Protein AF-A0A0G1SQA5-F1 (afdb_monomer_lite)

Sequence (204 aa):
MAQASTLYQSYGFPKEMIKEEFSDFDEEEFEKELKKHQELSRAGSGQKFKGGLADHSEQTTKYHTATHLLQAALRQILGKHVRQMGSNITAERMRFDFSHPGDITYDQIKAVEALVNEKIKKDLPVQKQEMSNKEADQSGVLSVPRVVYGALVSVYSVTDGDIVFSKEKCGGPHVSRTRELGEFKIVKLESIGQGIKRIKAVLV

Foldseek 3Di:
DVVLLCCCPVVNDDNVVSCVVDVPDDPVVSVVVVVVVVVVVVVLQVDQDFQRESDQDPQLQLLSVLQQLLQLLCCVLVHVQKAWPDWYGDSVWTKTKIFAQDDADPVSVVSSQVSLQVQLVLFWFKDKDKDAPVVLVVVVAHEHPPDDDDRIFIWIFTDDVPRTSGIHTTDGHHDGTSPSQAHKAWSDWDDPDPRMIMTIIHGD

Radius of gyration: 18.36 Å; chains: 1; bounding box: 45×36×54 Å

Structure (mmCIF, N/CA/C/O backbone):
data_AF-A0A0G1SQA5-F1
#
_entry.id   AF-A0A0G1SQA5-F1
#
loop_
_atom_site.group_PDB
_atom_site.id
_atom_site.type_symbol
_atom_site.label_atom_id
_atom_site.label_alt_id
_atom_site.label_comp_id
_atom_site.label_asym_id
_atom_site.label_entity_id
_atom_site.label_seq_id
_atom_site.p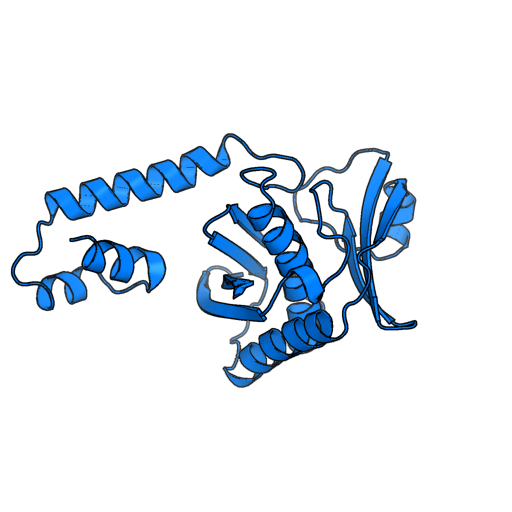dbx_PDB_ins_code
_atom_site.Cartn_x
_atom_site.Cartn_y
_atom_site.Cartn_z
_atom_site.occupancy
_atom_site.B_iso_or_equiv
_atom_site.auth_seq_id
_atom_site.auth_comp_id
_atom_site.auth_asym_id
_atom_site.auth_atom_id
_atom_site.pdbx_PDB_model_num
ATOM 1 N N . MET A 1 1 ? 16.549 1.436 -28.701 1.00 57.09 1 MET A N 1
ATOM 2 C CA . MET A 1 1 ? 16.895 2.292 -27.537 1.00 57.09 1 MET A CA 1
ATOM 3 C C . MET A 1 1 ? 15.803 2.395 -26.462 1.00 57.09 1 MET A C 1
ATOM 5 O O . MET A 1 1 ? 16.040 1.914 -25.359 1.00 57.09 1 MET A O 1
ATOM 9 N N . ALA A 1 2 ? 14.594 2.915 -26.735 1.00 61.44 2 ALA A N 1
ATOM 10 C CA . ALA A 1 2 ? 13.513 2.998 -25.723 1.00 61.44 2 ALA A CA 1
ATOM 11 C C . ALA A 1 2 ? 13.137 1.635 -25.092 1.00 61.44 2 ALA A C 1
ATOM 13 O O . ALA A 1 2 ? 12.896 1.532 -23.888 1.00 61.44 2 ALA A O 1
ATOM 14 N N . GLN A 1 3 ? 13.154 0.570 -25.902 1.00 70.62 3 GLN A N 1
ATOM 15 C CA . GLN A 1 3 ? 12.921 -0.805 -25.448 1.00 70.62 3 GLN A CA 1
ATOM 16 C C . GLN A 1 3 ? 14.034 -1.322 -24.519 1.00 70.62 3 GLN A C 1
ATOM 18 O O . GLN A 1 3 ? 13.725 -1.881 -23.472 1.00 70.62 3 GLN A O 1
ATOM 23 N N . ALA A 1 4 ? 15.308 -1.060 -24.834 1.00 75.62 4 ALA A N 1
ATOM 24 C CA . ALA A 1 4 ? 16.455 -1.448 -24.007 1.00 75.62 4 ALA A CA 1
ATOM 25 C C . ALA A 1 4 ? 16.424 -0.776 -22.622 1.00 75.62 4 ALA A C 1
ATOM 27 O O . ALA A 1 4 ? 16.572 -1.438 -21.594 1.00 75.62 4 ALA A O 1
ATOM 28 N N . SER A 1 5 ? 16.143 0.532 -22.577 1.00 73.62 5 SER A N 1
ATOM 29 C CA . SER A 1 5 ? 15.987 1.272 -21.316 1.00 73.62 5 SER A CA 1
ATOM 30 C C . SER A 1 5 ? 14.822 0.728 -20.478 1.00 73.62 5 SER A C 1
ATOM 32 O O . SER A 1 5 ? 14.953 0.531 -19.271 1.00 73.62 5 SER A O 1
ATOM 34 N N . THR A 1 6 ? 13.707 0.373 -21.119 1.00 73.88 6 THR A N 1
ATOM 35 C CA . THR A 1 6 ? 12.539 -0.207 -20.439 1.00 73.88 6 THR A CA 1
ATOM 36 C C . THR A 1 6 ? 12.837 -1.609 -19.890 1.00 73.88 6 THR A C 1
ATOM 38 O O . THR A 1 6 ? 12.489 -1.905 -18.746 1.00 73.88 6 THR A O 1
ATOM 41 N N . LEU A 1 7 ? 13.520 -2.468 -20.653 1.00 76.62 7 LEU A N 1
ATOM 42 C CA . LEU A 1 7 ? 13.960 -3.799 -20.206 1.00 76.62 7 LEU A CA 1
ATOM 43 C C . LEU A 1 7 ? 14.850 -3.718 -18.966 1.00 76.62 7 LEU A C 1
ATOM 45 O O . LEU A 1 7 ? 14.636 -4.447 -17.996 1.00 76.62 7 LEU A O 1
ATOM 49 N N . TYR A 1 8 ? 15.780 -2.769 -18.942 1.00 78.75 8 TYR A N 1
ATOM 50 C CA . TYR A 1 8 ? 16.621 -2.544 -17.775 1.00 78.75 8 TYR A CA 1
ATOM 51 C C . TYR A 1 8 ? 15.836 -1.950 -16.592 1.00 78.75 8 TYR A C 1
ATOM 53 O O . TYR A 1 8 ? 15.836 -2.493 -15.491 1.00 78.75 8 TYR A O 1
ATOM 61 N N . GLN A 1 9 ? 15.128 -0.838 -16.790 1.00 69.31 9 GLN A N 1
ATOM 62 C CA . GLN A 1 9 ? 14.568 -0.044 -15.689 1.00 69.31 9 GLN A CA 1
ATOM 63 C C . GLN A 1 9 ? 13.265 -0.626 -15.119 1.00 69.31 9 GLN A C 1
ATOM 65 O O . GLN A 1 9 ? 13.040 -0.619 -13.898 1.00 69.31 9 GLN A O 1
ATOM 70 N N . SER A 1 10 ? 12.405 -1.145 -15.992 1.00 69.69 10 SER A N 1
ATOM 71 C CA . SER A 1 10 ? 11.105 -1.704 -15.616 1.00 69.69 10 SER A CA 1
ATOM 72 C C . SER A 1 10 ? 11.237 -3.178 -15.255 1.00 69.69 10 SER A C 1
ATOM 74 O O . SER A 1 10 ? 10.779 -3.585 -14.183 1.00 69.69 10 SER A O 1
ATOM 76 N N . TYR A 1 11 ? 11.937 -3.951 -16.088 1.00 67.88 11 TYR A N 1
ATOM 77 C CA . TYR A 1 11 ? 12.015 -5.407 -15.956 1.00 67.88 11 TYR A CA 1
ATOM 78 C C . TYR A 1 11 ? 13.290 -5.902 -15.255 1.00 67.88 11 TYR A C 1
ATOM 80 O O . TYR A 1 11 ? 13.274 -6.976 -14.659 1.00 67.88 11 TYR A O 1
ATOM 88 N N . GLY A 1 12 ? 14.342 -5.082 -15.154 1.00 71.56 12 GLY A N 1
ATOM 89 C CA . GLY A 1 12 ? 15.580 -5.416 -14.436 1.00 71.56 12 GLY A CA 1
ATOM 90 C C . GLY A 1 12 ? 16.488 -6.395 -15.168 1.00 71.56 12 GLY A C 1
ATOM 91 O O . GLY A 1 12 ? 17.219 -7.126 -14.506 1.00 71.56 12 GLY A O 1
ATOM 92 N N . PHE A 1 13 ? 16.416 -6.446 -16.498 1.00 78.69 13 PHE A N 1
ATOM 93 C CA . PHE A 1 13 ? 17.322 -7.273 -17.290 1.00 78.69 13 PHE A CA 1
ATOM 94 C C . PHE A 1 13 ? 18.770 -6.775 -17.141 1.00 78.69 13 PHE A C 1
ATOM 96 O O . PHE A 1 13 ? 18.983 -5.559 -17.162 1.00 78.69 13 PHE A O 1
ATOM 103 N N . PRO A 1 14 ? 19.764 -7.674 -17.001 1.00 81.25 14 PRO A N 1
ATOM 104 C CA . PRO A 1 14 ? 21.175 -7.297 -17.008 1.00 81.25 14 PRO A CA 1
ATOM 105 C C . PRO A 1 14 ? 21.554 -6.556 -18.294 1.00 81.25 14 PRO A C 1
ATOM 107 O O . PRO A 1 14 ? 21.076 -6.899 -19.377 1.00 81.25 14 PRO A O 1
ATOM 110 N N . LYS A 1 15 ? 22.432 -5.551 -18.186 1.00 81.62 15 LYS A N 1
ATOM 111 C CA . LYS A 1 15 ? 22.887 -4.743 -19.334 1.00 81.62 15 LYS A CA 1
ATOM 112 C C . LYS A 1 15 ? 23.558 -5.628 -20.386 1.00 81.62 15 LYS A C 1
ATOM 114 O O . LYS A 1 15 ? 23.381 -5.402 -21.574 1.00 81.62 15 LYS A O 1
ATOM 119 N N . GLU A 1 16 ? 24.284 -6.644 -19.939 1.00 83.81 16 GLU A N 1
ATOM 120 C CA . GLU A 1 16 ? 25.006 -7.613 -20.760 1.00 83.81 16 GLU A CA 1
ATOM 121 C C . GLU A 1 16 ? 24.046 -8.404 -21.655 1.00 83.81 16 GLU A C 1
ATOM 123 O O . GLU A 1 16 ? 24.268 -8.494 -22.855 1.00 83.81 16 GLU A O 1
ATOM 128 N N . MET A 1 17 ? 22.918 -8.867 -21.108 1.00 82.56 17 MET A N 1
ATOM 129 C CA . MET A 1 17 ? 21.895 -9.571 -21.891 1.00 82.56 17 MET A CA 1
ATOM 130 C C . MET A 1 17 ? 21.194 -8.646 -22.891 1.00 82.56 17 MET A C 1
ATOM 132 O O . MET A 1 17 ? 20.852 -9.055 -23.993 1.00 82.56 17 MET A O 1
ATOM 136 N N . ILE A 1 18 ? 20.981 -7.381 -22.521 1.00 85.00 18 ILE A N 1
ATOM 137 C CA . ILE A 1 18 ? 20.389 -6.387 -23.425 1.00 85.00 18 ILE A CA 1
ATOM 138 C C . ILE A 1 18 ? 21.354 -6.082 -24.582 1.00 85.00 18 ILE A C 1
ATOM 140 O O . ILE A 1 18 ? 20.913 -5.948 -25.717 1.00 85.00 18 ILE A O 1
ATOM 144 N N . LYS A 1 19 ? 22.665 -6.008 -24.326 1.00 84.25 19 LYS A N 1
ATOM 145 C CA . LYS A 1 19 ? 23.680 -5.829 -25.377 1.00 84.25 19 LYS A CA 1
ATOM 146 C C . LYS A 1 19 ? 23.676 -6.964 -26.398 1.00 84.25 19 LYS A C 1
ATOM 148 O O . LYS A 1 19 ? 23.874 -6.706 -27.576 1.00 84.25 19 LYS A O 1
ATOM 153 N N . GLU A 1 20 ? 23.471 -8.198 -25.948 1.00 83.88 20 GLU A N 1
ATOM 154 C CA . GLU A 1 20 ? 23.417 -9.366 -26.834 1.00 83.88 20 GLU A CA 1
ATOM 155 C C . GLU A 1 20 ? 22.147 -9.386 -27.698 1.00 83.88 20 GLU A C 1
ATOM 157 O O . GLU A 1 20 ? 22.199 -9.806 -28.851 1.00 83.88 20 GLU A O 1
ATOM 162 N N . GLU A 1 21 ? 21.024 -8.899 -27.165 1.00 84.25 21 GLU A N 1
ATOM 163 C CA . GLU A 1 21 ? 19.728 -8.907 -27.856 1.00 84.25 21 GLU A CA 1
ATOM 164 C C . GLU A 1 21 ? 19.590 -7.788 -28.904 1.00 84.25 21 GLU A C 1
ATOM 166 O O . GLU A 1 21 ? 18.918 -7.954 -29.922 1.00 84.25 21 GLU A O 1
ATOM 171 N N . PHE A 1 22 ? 20.211 -6.627 -28.673 1.00 83.69 22 PHE A N 1
ATOM 172 C CA . PHE A 1 22 ? 20.096 -5.467 -29.560 1.00 83.69 22 PHE A CA 1
ATOM 173 C C . PHE A 1 22 ? 21.408 -5.219 -30.310 1.00 83.69 22 PHE A C 1
ATOM 175 O O . PHE A 1 22 ? 22.342 -4.641 -29.760 1.00 83.69 22 PHE A O 1
ATOM 182 N N . SER A 1 23 ? 21.445 -5.573 -31.600 1.00 79.88 23 SER A N 1
ATOM 183 C CA . SER A 1 23 ? 22.608 -5.355 -32.480 1.00 79.88 23 SER A CA 1
ATOM 184 C C . SER A 1 23 ? 23.055 -3.892 -32.567 1.00 79.88 23 SER A C 1
ATOM 186 O O . SER A 1 23 ? 24.239 -3.620 -32.743 1.00 79.88 23 SER A O 1
ATOM 188 N N . ASP A 1 24 ? 22.111 -2.962 -32.405 1.00 82.62 24 ASP A N 1
ATOM 189 C CA . ASP A 1 24 ? 22.324 -1.516 -32.527 1.00 82.62 24 ASP A CA 1
ATOM 190 C C . ASP A 1 24 ? 22.410 -0.841 -31.143 1.00 82.62 24 ASP A C 1
ATOM 192 O O . ASP A 1 24 ? 21.981 0.300 -30.958 1.00 82.62 24 ASP A O 1
ATOM 196 N N . PHE A 1 25 ? 22.870 -1.569 -30.120 1.00 82.88 25 PHE A N 1
ATOM 197 C CA . PHE A 1 25 ? 22.971 -1.043 -28.761 1.00 82.88 25 PHE A CA 1
ATOM 198 C C . PHE A 1 25 ? 24.068 0.028 -28.654 1.00 82.88 25 PHE A C 1
ATOM 200 O O . PHE A 1 25 ? 25.259 -0.281 -28.663 1.00 82.88 25 PHE A O 1
ATOM 207 N N . ASP A 1 26 ? 23.658 1.286 -28.481 1.00 87.06 26 ASP A N 1
ATOM 208 C CA . ASP A 1 26 ? 24.558 2.390 -28.142 1.00 87.06 26 ASP A CA 1
ATOM 209 C C . ASP A 1 26 ? 24.750 2.472 -26.618 1.00 87.06 26 ASP A C 1
ATOM 211 O O . ASP A 1 26 ? 23.835 2.788 -25.848 1.00 87.06 26 ASP A O 1
ATOM 215 N N . GLU A 1 27 ? 25.961 2.154 -26.170 1.00 85.44 27 GLU A N 1
ATOM 216 C CA . GLU A 1 27 ? 26.305 2.126 -24.754 1.00 85.44 27 GLU A CA 1
ATOM 217 C C . GLU A 1 27 ? 26.349 3.517 -24.111 1.00 85.44 27 GLU A C 1
ATOM 219 O O . GLU A 1 27 ? 25.886 3.666 -22.975 1.00 85.44 27 GLU A O 1
ATOM 224 N N . GLU A 1 28 ? 26.843 4.533 -24.819 1.00 85.50 28 GLU A N 1
ATOM 225 C CA . GLU A 1 28 ? 26.927 5.898 -24.290 1.00 85.50 28 GLU A CA 1
ATOM 226 C C . GLU A 1 28 ? 25.531 6.508 -24.136 1.00 85.50 28 GLU A C 1
ATOM 228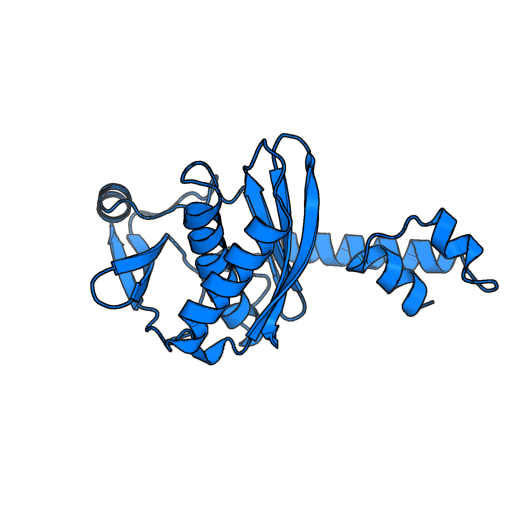 O O . GLU A 1 28 ? 25.210 7.106 -23.100 1.00 85.50 28 GLU A O 1
ATOM 233 N N . GLU A 1 29 ? 24.667 6.324 -25.135 1.00 83.25 29 GLU A N 1
ATOM 234 C CA . GLU A 1 29 ? 23.289 6.811 -25.085 1.00 83.25 29 GLU A CA 1
ATOM 235 C C . GLU A 1 29 ? 22.479 6.089 -23.996 1.00 83.25 29 GLU A C 1
ATOM 237 O O . GLU A 1 29 ? 21.749 6.735 -23.232 1.00 83.25 29 GLU A O 1
ATOM 242 N N . PHE A 1 30 ? 22.646 4.770 -23.853 1.00 85.81 30 PHE A N 1
ATOM 243 C CA . PHE A 1 30 ? 22.005 3.999 -22.787 1.00 85.81 30 PHE A CA 1
ATOM 244 C C . PHE A 1 30 ? 22.421 4.484 -21.392 1.00 85.81 30 PHE A C 1
ATOM 246 O O . PHE A 1 30 ? 21.570 4.661 -20.515 1.00 85.81 30 PHE A O 1
ATOM 253 N N . GLU A 1 31 ? 23.713 4.731 -21.167 1.00 84.12 31 GLU A N 1
ATOM 254 C CA . GLU A 1 31 ? 24.208 5.239 -19.885 1.00 84.12 31 GLU A CA 1
ATOM 255 C C . GLU A 1 31 ? 23.713 6.653 -19.587 1.00 84.12 31 GLU A C 1
ATOM 257 O O . GLU A 1 31 ? 23.348 6.955 -18.445 1.00 84.12 31 GLU A O 1
ATOM 262 N N . LYS A 1 32 ? 23.628 7.508 -20.607 1.00 84.12 32 LYS A N 1
ATOM 263 C CA . LYS A 1 32 ? 23.069 8.856 -20.488 1.00 84.12 32 LYS A CA 1
ATOM 264 C C . LYS A 1 32 ? 21.596 8.824 -20.078 1.00 84.12 32 LYS A C 1
ATOM 266 O O . LYS A 1 32 ? 21.212 9.530 -19.143 1.00 84.12 32 LYS A O 1
ATOM 271 N N . GLU A 1 33 ? 20.781 7.985 -20.716 1.00 82.25 33 GLU A N 1
ATOM 272 C CA . GLU A 1 33 ? 19.365 7.803 -20.362 1.00 82.25 33 GLU A CA 1
ATOM 273 C C . GLU A 1 33 ? 19.193 7.161 -18.978 1.00 82.25 33 GLU A C 1
ATOM 275 O O . GLU A 1 33 ? 18.342 7.588 -18.190 1.00 82.25 33 GLU A O 1
ATOM 280 N N . LEU A 1 34 ? 20.047 6.200 -18.614 1.00 82.25 34 LEU A N 1
ATOM 281 C CA . LEU A 1 34 ? 20.061 5.618 -17.274 1.00 82.25 34 LEU A CA 1
ATOM 282 C C . LEU A 1 34 ? 20.376 6.674 -16.210 1.00 82.25 34 LEU A C 1
ATOM 284 O O . LEU A 1 34 ? 19.679 6.752 -15.196 1.00 82.25 34 LEU A O 1
ATOM 288 N N . LYS A 1 35 ? 21.400 7.501 -16.435 1.00 81.44 35 LYS A N 1
ATOM 289 C CA . LYS A 1 35 ? 21.803 8.568 -15.516 1.00 81.44 35 LYS A CA 1
ATOM 290 C C . LYS A 1 35 ? 20.700 9.612 -15.366 1.00 81.44 35 LYS A C 1
ATOM 292 O O . LYS A 1 35 ? 20.345 9.950 -14.241 1.00 81.44 35 LYS A O 1
ATOM 297 N N . LYS A 1 36 ? 20.078 10.030 -16.469 1.00 79.12 36 LYS A N 1
ATOM 298 C CA . LYS A 1 36 ? 18.924 10.939 -16.469 1.00 79.12 36 LYS A CA 1
ATOM 299 C C . LYS A 1 36 ? 17.742 10.363 -15.684 1.00 79.12 36 LYS A C 1
ATOM 301 O O . LYS A 1 36 ? 17.145 11.065 -14.871 1.00 79.12 36 LYS A O 1
ATOM 306 N N . HIS A 1 37 ? 17.432 9.077 -15.848 1.00 71.38 37 HIS A N 1
ATOM 307 C CA . HIS A 1 37 ? 16.382 8.410 -15.072 1.00 71.38 37 HIS A CA 1
ATOM 308 C C . HIS A 1 37 ? 16.744 8.277 -13.580 1.00 71.38 37 HIS A C 1
ATOM 310 O O . HIS A 1 37 ? 15.894 8.485 -12.708 1.00 71.38 37 HIS A O 1
ATOM 316 N N . GLN A 1 38 ? 18.003 7.973 -13.250 1.00 73.25 38 GLN A N 1
ATOM 317 C CA . GLN A 1 38 ? 18.488 7.963 -11.865 1.00 73.25 38 GLN A CA 1
ATOM 318 C C . GLN A 1 38 ? 18.397 9.354 -11.229 1.00 73.25 38 GLN A C 1
ATOM 320 O O . GLN A 1 38 ? 17.971 9.470 -10.079 1.00 73.25 38 GLN A O 1
ATOM 325 N N . GLU A 1 39 ? 18.755 10.402 -11.968 1.00 71.12 39 GLU A N 1
ATOM 326 C CA . GLU A 1 39 ? 18.655 11.799 -11.549 1.00 71.12 39 GLU A CA 1
ATOM 327 C C . GLU A 1 39 ? 17.201 12.224 -11.362 1.00 71.12 39 GLU A C 1
ATOM 329 O O . GLU A 1 39 ? 16.889 12.758 -10.308 1.00 71.12 39 GLU A O 1
ATOM 334 N N . LEU A 1 40 ? 16.285 11.893 -12.276 1.00 66.06 40 LEU A N 1
ATOM 335 C CA . LEU A 1 40 ? 14.840 12.111 -12.104 1.00 66.06 40 LEU A CA 1
ATOM 336 C C . LEU A 1 40 ? 14.301 11.381 -10.869 1.00 66.06 40 LEU A C 1
ATOM 338 O O . LEU A 1 40 ? 13.580 11.955 -10.050 1.00 66.06 40 LEU A O 1
ATOM 342 N N . SER A 1 41 ? 14.713 10.127 -10.668 1.00 60.81 41 SER A N 1
ATOM 343 C CA . SER A 1 41 ? 14.334 9.358 -9.484 1.00 60.81 41 SER A CA 1
ATOM 344 C C . SER A 1 41 ? 14.919 9.925 -8.184 1.00 60.81 41 SER A C 1
ATOM 346 O O . SER A 1 41 ? 14.346 9.684 -7.119 1.00 60.81 41 SER A O 1
ATOM 348 N N . ARG A 1 42 ? 16.051 10.636 -8.242 1.00 61.81 42 ARG A N 1
ATOM 349 C CA . ARG A 1 42 ? 16.663 11.340 -7.104 1.00 61.81 42 ARG A CA 1
ATOM 350 C C . ARG A 1 42 ? 16.050 12.729 -6.907 1.00 61.81 42 ARG A C 1
ATOM 352 O O . ARG A 1 42 ? 15.780 13.098 -5.771 1.00 61.81 42 ARG A O 1
ATOM 359 N N . ALA A 1 43 ? 15.748 13.468 -7.966 1.00 53.78 43 ALA A N 1
ATOM 360 C CA . ALA A 1 43 ? 15.127 14.789 -7.922 1.00 53.78 43 ALA A CA 1
ATOM 361 C C . ALA A 1 43 ? 13.698 14.721 -7.365 1.00 53.78 43 ALA A C 1
ATOM 363 O O . ALA A 1 43 ? 13.349 15.507 -6.487 1.00 53.78 43 ALA A O 1
ATOM 364 N N . GLY A 1 44 ? 12.925 13.690 -7.730 1.00 49.56 44 GLY A N 1
ATOM 365 C CA . GLY A 1 44 ? 11.623 13.399 -7.112 1.00 49.56 44 GLY A CA 1
ATOM 366 C C . GLY A 1 44 ? 11.695 13.073 -5.611 1.00 49.56 44 GLY A C 1
ATOM 367 O O . GLY A 1 44 ? 10.670 13.008 -4.941 1.00 49.56 44 GLY A O 1
ATOM 368 N N . SER A 1 45 ? 12.894 12.876 -5.045 1.00 49.34 45 SER A N 1
ATOM 369 C CA . SER A 1 45 ? 13.079 12.746 -3.596 1.00 49.34 45 SER A CA 1
ATOM 370 C C . SER A 1 45 ? 13.277 14.085 -2.869 1.00 49.34 45 SER A C 1
ATOM 372 O O . SER A 1 45 ? 13.141 14.106 -1.646 1.00 49.34 45 SER A O 1
ATOM 374 N N . GLY A 1 46 ? 13.559 15.176 -3.598 1.00 44.69 46 GLY A N 1
ATOM 375 C CA . GLY A 1 46 ? 13.799 16.521 -3.058 1.00 44.69 46 GLY A CA 1
ATOM 376 C C . GLY A 1 46 ? 12.533 17.358 -2.833 1.00 44.69 46 GLY A C 1
ATOM 377 O O . GLY A 1 46 ? 12.498 18.157 -1.903 1.00 44.69 46 GLY A O 1
ATOM 378 N N . GLN A 1 47 ? 11.471 17.137 -3.614 1.00 51.38 47 GLN A N 1
ATOM 379 C CA . GLN A 1 47 ? 10.151 17.750 -3.415 1.00 51.38 47 GLN A CA 1
ATOM 380 C C . GLN A 1 47 ? 9.142 16.677 -2.995 1.00 51.38 47 GLN A C 1
ATOM 382 O O . GLN A 1 47 ? 8.390 16.153 -3.808 1.00 51.38 47 GLN A O 1
ATOM 387 N N . LYS A 1 48 ? 9.163 16.296 -1.713 1.00 59.22 48 LYS A N 1
ATOM 388 C CA . LYS A 1 48 ? 8.178 15.362 -1.151 1.00 59.22 48 LYS A CA 1
ATOM 389 C C . LYS A 1 48 ? 7.013 16.137 -0.549 1.00 59.22 48 LYS A C 1
ATOM 391 O O . LYS A 1 48 ? 7.202 16.912 0.387 1.00 59.22 48 LYS A O 1
ATOM 396 N N . PHE A 1 49 ? 5.812 15.889 -1.054 1.00 61.78 49 PHE A N 1
ATOM 397 C CA . PHE A 1 49 ? 4.564 16.401 -0.498 1.00 61.78 49 PHE A CA 1
ATOM 398 C C . PHE A 1 49 ? 4.124 15.577 0.724 1.00 61.78 49 PHE A C 1
ATOM 400 O O . PHE A 1 49 ? 4.753 14.578 1.097 1.00 61.78 49 PHE A O 1
ATOM 407 N N . LYS A 1 50 ? 3.028 15.991 1.380 1.00 72.50 50 LYS A N 1
ATOM 408 C CA . LYS A 1 50 ? 2.475 15.273 2.541 1.00 72.50 50 LYS A CA 1
ATOM 409 C C . LYS A 1 50 ? 2.245 13.793 2.205 1.00 72.50 50 LYS A C 1
ATOM 411 O O . LYS A 1 50 ? 1.703 13.472 1.154 1.00 72.50 50 LYS A O 1
ATOM 416 N N . GLY A 1 51 ? 2.665 12.899 3.102 1.00 68.56 51 GLY A N 1
ATOM 417 C CA . GLY A 1 51 ? 2.619 11.448 2.871 1.00 68.56 51 GLY A CA 1
ATOM 418 C C . GLY A 1 51 ? 3.787 10.889 2.044 1.00 68.56 51 GLY A C 1
ATOM 419 O O . GLY A 1 51 ? 3.835 9.691 1.801 1.00 68.56 51 GLY A O 1
ATOM 420 N N . GLY A 1 52 ? 4.761 11.716 1.640 1.00 73.00 52 GLY A N 1
ATOM 421 C CA . GLY A 1 52 ? 5.919 11.267 0.856 1.00 73.00 52 GLY A CA 1
ATOM 422 C C . GLY A 1 52 ? 5.644 11.127 -0.645 1.00 73.00 52 GLY A C 1
ATOM 423 O O . GLY A 1 52 ? 6.382 10.418 -1.330 1.00 73.00 52 GLY A O 1
ATOM 424 N N . LEU A 1 53 ? 4.594 11.789 -1.138 1.00 79.44 53 LEU A N 1
ATOM 425 C CA . LEU A 1 53 ? 4.166 11.774 -2.537 1.00 79.44 53 LEU A CA 1
ATOM 426 C C . LEU A 1 53 ? 5.000 12.722 -3.402 1.00 79.44 53 LEU A C 1
ATOM 428 O O . LEU A 1 53 ? 5.509 13.726 -2.898 1.00 79.44 53 LEU A O 1
ATOM 432 N N . ALA A 1 54 ? 5.104 12.417 -4.697 1.00 76.56 54 ALA A N 1
ATOM 433 C CA . ALA A 1 54 ? 5.754 13.293 -5.670 1.00 76.56 54 ALA A CA 1
ATOM 434 C C . ALA A 1 54 ? 4.850 14.431 -6.173 1.00 76.56 54 ALA A C 1
ATOM 436 O O . ALA A 1 54 ? 5.371 15.452 -6.601 1.00 76.56 54 ALA A O 1
ATOM 437 N N . ASP A 1 55 ? 3.522 14.277 -6.105 1.00 79.69 55 ASP A N 1
ATOM 438 C CA . ASP A 1 55 ? 2.537 15.291 -6.500 1.00 79.69 55 ASP A CA 1
ATOM 439 C C . ASP A 1 55 ? 1.159 15.039 -5.836 1.00 79.69 55 ASP A C 1
ATOM 441 O O . ASP A 1 55 ? 1.024 14.201 -4.940 1.00 79.69 55 ASP A O 1
ATOM 445 N N . HIS A 1 56 ? 0.138 15.795 -6.259 1.00 82.50 56 HIS A N 1
ATOM 446 C CA . HIS A 1 56 ? -1.262 15.666 -5.829 1.00 82.50 56 HIS A CA 1
ATOM 447 C C . HIS A 1 56 ? -2.215 15.300 -6.979 1.00 82.50 56 HIS A C 1
ATOM 449 O O . HIS A 1 56 ? -3.409 15.587 -6.909 1.00 82.50 56 HIS A O 1
ATOM 455 N N . SER A 1 57 ? -1.704 14.697 -8.053 1.00 89.56 57 SER A N 1
ATOM 456 C CA . SER A 1 57 ? -2.539 14.234 -9.161 1.00 89.56 57 SER A CA 1
ATOM 457 C C . SER A 1 57 ? -3.533 13.164 -8.701 1.00 89.56 57 SER A C 1
ATOM 459 O O . SER A 1 57 ? -3.348 12.489 -7.678 1.00 89.56 57 SER A O 1
ATOM 461 N N . GLU A 1 58 ? -4.598 12.983 -9.481 1.00 92.56 58 GLU A N 1
ATOM 462 C CA . GLU A 1 58 ? -5.583 11.927 -9.245 1.00 92.56 58 GLU A CA 1
ATOM 463 C C . GLU A 1 58 ? -4.910 10.546 -9.213 1.00 92.56 58 GLU A C 1
ATOM 465 O O . GLU A 1 58 ? -5.157 9.752 -8.306 1.00 92.56 58 GLU A O 1
ATOM 470 N N . GLN A 1 59 ? -3.988 10.287 -10.144 1.00 94.25 59 GLN A N 1
ATOM 471 C CA . GLN A 1 59 ? -3.300 9.003 -10.237 1.00 94.25 59 GLN A CA 1
ATOM 472 C C . GLN A 1 59 ? -2.386 8.741 -9.032 1.00 94.25 59 GLN A C 1
ATOM 474 O O . GLN A 1 59 ? -2.430 7.657 -8.450 1.00 94.25 59 GLN A O 1
ATOM 479 N N . THR A 1 60 ? -1.616 9.740 -8.591 1.00 93.44 60 THR A N 1
ATOM 480 C CA . THR A 1 60 ? -0.807 9.637 -7.366 1.00 93.44 60 THR A CA 1
ATOM 481 C C . THR A 1 60 ? -1.686 9.406 -6.136 1.00 93.44 60 THR A C 1
ATOM 483 O O . THR A 1 60 ? -1.341 8.600 -5.273 1.00 93.44 60 THR A O 1
ATOM 486 N N . THR A 1 61 ? -2.854 10.050 -6.070 1.00 95.69 61 THR A N 1
ATOM 487 C CA . THR A 1 61 ? -3.834 9.860 -4.988 1.00 95.69 61 THR A CA 1
ATOM 488 C C . THR A 1 61 ? -4.407 8.438 -4.978 1.00 95.69 61 THR A C 1
ATOM 490 O O . THR A 1 61 ? -4.492 7.813 -3.916 1.00 95.69 61 THR A O 1
ATOM 493 N N . LYS A 1 62 ? -4.734 7.881 -6.151 1.00 97.50 62 LYS A N 1
ATOM 494 C CA . LYS A 1 62 ? -5.155 6.478 -6.297 1.00 97.50 62 LYS A CA 1
ATOM 495 C C . LYS A 1 62 ? -4.059 5.521 -5.839 1.00 97.50 62 LYS A C 1
ATOM 497 O O . LYS A 1 62 ? -4.300 4.669 -4.981 1.00 97.50 62 LYS A O 1
ATOM 502 N N . TYR A 1 63 ? -2.834 5.700 -6.328 1.00 97.25 63 TYR A N 1
ATOM 503 C CA . TYR A 1 63 ? -1.704 4.874 -5.904 1.00 97.25 63 TYR A CA 1
ATOM 504 C C . TYR A 1 63 ? -1.420 4.973 -4.407 1.00 97.25 63 TYR A C 1
ATOM 506 O O . TYR A 1 63 ? -1.046 3.982 -3.780 1.00 97.25 63 TYR A O 1
ATOM 514 N N . HIS A 1 64 ? -1.647 6.133 -3.802 1.00 96.50 64 HIS A N 1
ATOM 515 C CA . HIS A 1 64 ? -1.485 6.299 -2.369 1.00 96.50 64 HIS A CA 1
ATOM 516 C C . HIS A 1 64 ? -2.474 5.443 -1.569 1.00 96.50 64 HIS A C 1
ATOM 518 O O . HIS A 1 64 ? -2.056 4.677 -0.699 1.00 96.50 64 HIS A O 1
ATOM 524 N N . THR A 1 65 ? -3.764 5.445 -1.913 1.00 98.00 65 THR A N 1
ATOM 525 C CA . THR A 1 65 ? -4.712 4.499 -1.300 1.00 98.00 65 THR A CA 1
ATOM 526 C C . THR A 1 65 ? -4.358 3.043 -1.618 1.00 98.00 65 THR A C 1
ATOM 528 O O . THR A 1 65 ? -4.428 2.197 -0.726 1.00 98.00 65 THR A O 1
ATOM 531 N N . ALA A 1 66 ? -3.900 2.736 -2.836 1.00 98.06 66 ALA A N 1
ATOM 532 C CA . ALA A 1 66 ? -3.461 1.385 -3.190 1.00 98.06 66 ALA A CA 1
ATOM 533 C C . ALA A 1 66 ? -2.286 0.901 -2.319 1.00 98.06 66 ALA A C 1
ATOM 535 O O . ALA A 1 66 ? -2.270 -0.262 -1.916 1.00 98.06 66 ALA A O 1
ATOM 536 N N . THR A 1 67 ? -1.339 1.775 -1.943 1.00 97.44 67 THR A N 1
ATOM 537 C CA . THR A 1 67 ? -0.255 1.401 -1.012 1.00 97.44 67 THR A CA 1
ATOM 538 C C . THR A 1 67 ? -0.764 1.004 0.375 1.00 97.44 67 THR A C 1
ATOM 540 O O . THR A 1 67 ? -0.236 0.053 0.948 1.00 97.44 67 THR A O 1
ATOM 543 N N . HIS A 1 68 ? -1.812 1.655 0.890 1.00 97.69 68 HIS A N 1
ATOM 544 C CA . HIS A 1 68 ? -2.415 1.299 2.182 1.00 97.69 68 HIS A CA 1
ATOM 545 C C . HIS A 1 68 ? -3.118 -0.066 2.127 1.00 97.69 68 HIS A C 1
ATOM 547 O O . HIS A 1 68 ? -2.998 -0.878 3.047 1.00 97.69 68 HIS A O 1
ATOM 553 N N . LEU A 1 69 ? -3.830 -0.354 1.031 1.00 98.50 69 LEU A N 1
ATOM 554 C CA . LEU A 1 69 ? -4.439 -1.672 0.827 1.00 98.50 69 LEU A CA 1
ATOM 555 C C . LEU A 1 69 ? -3.371 -2.763 0.687 1.00 98.50 69 LEU A C 1
ATOM 557 O O . LEU A 1 69 ? -3.508 -3.830 1.285 1.00 98.50 69 LEU A O 1
ATOM 561 N N . LEU A 1 70 ? -2.290 -2.483 -0.046 1.00 98.56 70 LEU A N 1
ATOM 562 C CA . LEU A 1 70 ? -1.163 -3.399 -0.207 1.00 98.56 70 LEU A CA 1
ATOM 563 C C . LEU A 1 70 ? -0.475 -3.695 1.134 1.00 98.56 70 LEU A C 1
ATOM 565 O O . LEU A 1 70 ? -0.237 -4.859 1.448 1.00 98.56 70 LEU A O 1
ATOM 569 N N . GLN A 1 71 ? -0.185 -2.673 1.943 1.00 98.00 71 GLN A N 1
ATOM 570 C CA . GLN A 1 71 ? 0.391 -2.829 3.284 1.00 98.00 71 GLN A CA 1
ATOM 571 C C . GLN A 1 71 ? -0.495 -3.726 4.163 1.00 98.00 71 GLN A C 1
ATOM 573 O O . GLN A 1 71 ? 0.005 -4.659 4.798 1.00 98.00 71 GLN A O 1
ATOM 578 N N . ALA A 1 72 ? -1.805 -3.470 4.193 1.00 98.06 72 ALA A N 1
ATOM 579 C CA . ALA A 1 72 ? -2.756 -4.279 4.951 1.00 98.06 72 ALA A CA 1
ATOM 580 C C . ALA A 1 72 ? -2.787 -5.739 4.468 1.00 98.06 72 ALA A C 1
ATOM 582 O O . ALA A 1 72 ? -2.654 -6.658 5.281 1.00 98.06 72 ALA A O 1
ATOM 583 N N . ALA A 1 73 ? -2.868 -5.958 3.153 1.00 98.56 73 ALA A N 1
ATOM 584 C CA . ALA A 1 73 ? -2.882 -7.291 2.557 1.00 98.56 73 ALA A CA 1
ATOM 585 C C . ALA A 1 73 ? -1.589 -8.069 2.845 1.00 98.56 73 ALA A C 1
ATOM 587 O O . ALA A 1 73 ? -1.642 -9.219 3.283 1.00 98.56 73 ALA A O 1
ATOM 588 N N . LEU A 1 74 ? -0.423 -7.435 2.688 1.00 98.50 74 LEU A N 1
ATOM 589 C CA . LEU A 1 74 ? 0.868 -8.039 3.026 1.00 98.50 74 LEU A CA 1
ATOM 590 C C . LEU A 1 74 ? 0.918 -8.460 4.496 1.00 98.50 74 LEU A C 1
ATOM 592 O O . LEU A 1 74 ? 1.381 -9.553 4.807 1.00 98.50 74 LEU A O 1
ATOM 596 N N . ARG A 1 75 ? 0.418 -7.626 5.412 1.00 97.88 75 ARG A N 1
ATOM 597 C CA . ARG A 1 75 ? 0.390 -7.951 6.845 1.00 97.88 75 ARG A CA 1
ATOM 598 C C . ARG A 1 75 ? -0.570 -9.089 7.179 1.00 97.88 75 ARG A C 1
ATOM 600 O O . ARG A 1 75 ? -0.281 -9.856 8.095 1.00 97.88 75 ARG A O 1
ATOM 607 N N . GLN A 1 76 ? -1.687 -9.199 6.467 1.00 98.06 76 GLN A N 1
ATOM 608 C CA . GLN A 1 76 ? -2.653 -10.278 6.663 1.00 98.06 76 GLN A CA 1
ATOM 609 C C . GLN A 1 76 ? -2.130 -11.620 6.134 1.00 98.06 76 GLN A C 1
ATOM 611 O O . GLN A 1 76 ? -2.296 -12.634 6.806 1.00 98.06 76 GLN A O 1
ATOM 616 N N . ILE A 1 77 ? -1.480 -11.626 4.966 1.00 98.31 77 ILE A N 1
ATOM 617 C CA . ILE A 1 77 ? -0.996 -12.854 4.315 1.00 98.31 77 ILE A CA 1
ATOM 618 C C . ILE A 1 77 ? 0.372 -13.292 4.848 1.00 98.31 77 ILE A C 1
ATOM 620 O O . ILE A 1 77 ? 0.582 -14.472 5.115 1.00 98.31 77 ILE A O 1
ATOM 624 N N . LEU A 1 78 ? 1.314 -12.359 5.002 1.00 97.75 78 LEU A N 1
ATOM 625 C CA . LEU A 1 78 ? 2.693 -12.670 5.396 1.00 97.75 78 LEU A CA 1
ATOM 626 C C . LEU A 1 78 ? 2.920 -12.549 6.902 1.00 97.75 78 LEU A C 1
ATOM 628 O O . LEU A 1 78 ? 3.834 -13.184 7.419 1.00 97.75 78 LEU A O 1
ATOM 632 N N . GLY A 1 79 ? 2.127 -11.731 7.601 1.00 97.12 79 GLY A N 1
ATOM 633 C CA . GLY A 1 79 ? 2.182 -11.567 9.053 1.00 97.12 79 GLY A CA 1
ATOM 634 C C . GLY A 1 79 ? 2.408 -10.130 9.538 1.00 97.12 79 GLY A C 1
ATOM 635 O O . GLY A 1 79 ? 2.889 -9.241 8.830 1.00 97.12 79 GLY A O 1
ATOM 636 N N . LYS A 1 80 ? 2.089 -9.899 10.819 1.00 94.94 80 LYS A N 1
ATOM 637 C CA . LYS A 1 80 ? 2.127 -8.575 11.475 1.00 94.94 80 LYS A CA 1
ATOM 638 C C . LYS A 1 80 ? 3.532 -7.968 11.616 1.00 94.94 80 LYS A C 1
ATOM 640 O O . LYS A 1 80 ? 3.640 -6.810 12.028 1.00 94.94 80 LYS A O 1
ATOM 645 N N . HIS A 1 81 ? 4.601 -8.698 11.306 1.00 94.50 81 HIS A N 1
ATOM 646 C CA . HIS A 1 81 ? 5.967 -8.162 11.277 1.00 94.50 81 HIS A CA 1
ATOM 647 C C . HIS A 1 81 ? 6.247 -7.310 10.040 1.00 94.50 81 HIS A C 1
ATOM 649 O O . HIS A 1 81 ? 7.194 -6.527 10.069 1.00 94.50 81 HIS A O 1
ATOM 655 N N . VAL A 1 82 ? 5.441 -7.427 8.979 1.00 96.38 82 VAL A N 1
ATOM 656 C CA . VAL A 1 82 ? 5.606 -6.605 7.777 1.00 96.38 82 VAL A CA 1
ATOM 657 C C . VAL A 1 82 ? 5.404 -5.132 8.117 1.00 96.38 82 VAL A C 1
ATOM 659 O O . VAL A 1 82 ? 4.343 -4.732 8.597 1.00 96.38 82 VAL A O 1
ATOM 662 N N . ARG A 1 83 ? 6.426 -4.313 7.875 1.00 92.44 83 ARG A N 1
ATOM 663 C CA . ARG A 1 83 ? 6.396 -2.862 8.061 1.00 92.44 83 ARG A CA 1
ATOM 664 C C . ARG A 1 83 ? 6.888 -2.182 6.799 1.00 92.44 83 ARG A C 1
ATOM 666 O O . ARG A 1 83 ? 7.799 -2.683 6.146 1.00 92.44 83 ARG A O 1
ATOM 673 N N . GLN A 1 84 ? 6.331 -1.015 6.501 1.00 94.12 84 GLN A N 1
ATOM 674 C CA . GLN A 1 84 ? 6.837 -0.166 5.428 1.00 94.12 84 GLN A CA 1
ATOM 675 C C . GLN A 1 84 ? 8.271 0.270 5.738 1.00 94.12 84 GLN A C 1
ATOM 677 O O . GLN A 1 84 ? 8.547 0.809 6.803 1.00 94.12 84 GLN A O 1
ATOM 682 N N . MET A 1 85 ? 9.168 0.080 4.782 1.00 93.56 85 MET A N 1
ATOM 683 C CA . MET A 1 85 ? 10.564 0.518 4.828 1.00 93.56 85 MET A CA 1
ATOM 684 C C . MET A 1 85 ? 10.829 1.679 3.864 1.00 93.56 85 MET A C 1
ATOM 686 O O . MET A 1 85 ? 11.813 2.400 4.013 1.00 93.56 85 MET A O 1
ATOM 690 N N . GLY A 1 86 ? 9.934 1.893 2.900 1.00 90.62 86 GLY A N 1
ATOM 691 C CA . GLY A 1 86 ? 10.000 2.982 1.939 1.00 90.62 86 GLY A CA 1
ATOM 692 C C . GLY A 1 86 ? 8.804 2.959 0.996 1.00 90.62 86 GLY A C 1
ATOM 693 O O . GLY A 1 86 ? 8.178 1.926 0.789 1.00 90.62 86 GLY A O 1
ATOM 694 N N . SER A 1 87 ? 8.470 4.110 0.428 1.00 90.06 87 SER A N 1
ATOM 695 C CA . SER A 1 87 ? 7.482 4.213 -0.643 1.00 90.06 87 SER A CA 1
ATOM 696 C C . SER A 1 87 ? 7.922 5.297 -1.617 1.00 90.06 87 SER A C 1
ATOM 698 O O . SER A 1 87 ? 8.581 6.266 -1.225 1.00 90.06 87 SER A O 1
ATOM 700 N N . ASN A 1 88 ? 7.614 5.111 -2.893 1.00 90.56 88 ASN A N 1
ATOM 701 C CA . ASN A 1 88 ? 7.746 6.151 -3.896 1.00 90.56 88 ASN A CA 1
ATOM 702 C C . ASN A 1 88 ? 6.572 6.059 -4.865 1.00 90.56 88 ASN A C 1
ATOM 704 O O . ASN A 1 88 ? 6.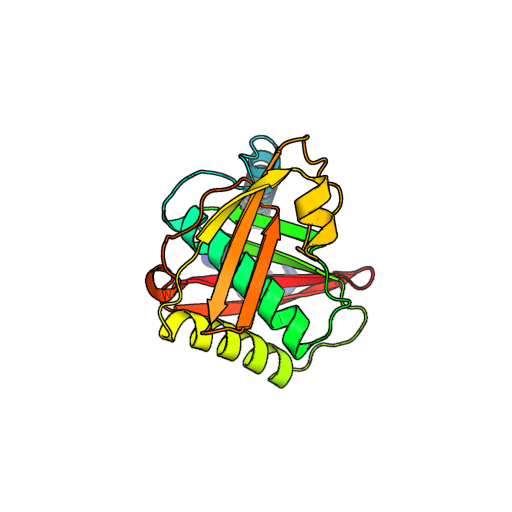397 5.040 -5.534 1.00 90.56 88 ASN A O 1
ATOM 708 N N . ILE A 1 89 ? 5.791 7.135 -4.905 1.00 90.56 89 ILE A N 1
ATOM 709 C CA . ILE A 1 89 ? 4.566 7.233 -5.685 1.00 90.56 89 ILE A CA 1
ATOM 710 C C . ILE A 1 89 ? 4.664 8.474 -6.565 1.00 90.56 89 ILE A C 1
ATOM 712 O O . ILE A 1 89 ? 4.903 9.571 -6.054 1.00 90.56 89 ILE A O 1
ATOM 716 N N . THR A 1 90 ? 4.499 8.273 -7.866 1.00 87.94 90 THR A N 1
ATOM 717 C CA . THR A 1 90 ? 4.323 9.312 -8.890 1.00 87.94 90 THR A CA 1
ATOM 718 C C . THR A 1 90 ? 3.101 8.950 -9.735 1.00 87.94 90 THR A C 1
ATOM 720 O O . THR A 1 90 ? 2.538 7.864 -9.563 1.00 87.94 90 THR A O 1
ATOM 723 N N . ALA A 1 91 ? 2.711 9.811 -10.674 1.00 86.50 91 ALA A N 1
ATOM 724 C CA . ALA A 1 91 ? 1.629 9.502 -11.606 1.00 86.50 91 ALA A CA 1
ATOM 725 C C . ALA A 1 91 ? 1.905 8.235 -12.448 1.00 86.50 91 ALA A C 1
ATOM 727 O O . ALA A 1 91 ? 0.982 7.523 -12.827 1.00 86.50 91 ALA A O 1
ATOM 728 N N . GLU A 1 92 ? 3.170 7.904 -12.701 1.00 80.62 92 GLU A N 1
ATOM 729 C CA . GLU A 1 92 ? 3.582 6.797 -13.570 1.00 80.62 92 GLU A CA 1
ATOM 730 C C . GLU A 1 92 ? 3.968 5.532 -12.800 1.00 80.62 92 GLU A C 1
ATOM 732 O O . GLU A 1 92 ? 3.984 4.444 -13.377 1.00 80.62 92 GLU A O 1
ATOM 737 N N . ARG A 1 93 ? 4.331 5.645 -11.513 1.00 82.69 93 ARG A N 1
ATOM 738 C CA . ARG A 1 93 ? 4.895 4.513 -10.764 1.00 82.69 93 ARG A CA 1
ATOM 739 C C . ARG A 1 93 ? 4.442 4.454 -9.312 1.00 82.69 93 ARG A C 1
ATOM 741 O O . ARG A 1 93 ? 4.501 5.439 -8.580 1.00 82.69 93 ARG A O 1
ATOM 748 N N . MET A 1 94 ? 4.142 3.237 -8.863 1.00 92.75 94 MET A N 1
ATOM 749 C CA . MET A 1 94 ? 3.977 2.892 -7.455 1.00 92.75 94 MET A CA 1
ATOM 750 C C . MET A 1 94 ? 5.026 1.857 -7.050 1.00 92.75 94 MET A C 1
ATOM 752 O O . MET A 1 94 ? 5.080 0.745 -7.580 1.00 92.75 94 MET A O 1
ATOM 756 N N . ARG A 1 95 ? 5.862 2.227 -6.078 1.00 95.31 95 ARG A N 1
ATOM 757 C CA . ARG A 1 95 ? 6.890 1.367 -5.490 1.00 95.31 95 ARG A CA 1
ATOM 758 C C . ARG A 1 95 ? 6.723 1.314 -3.981 1.00 95.31 95 ARG A C 1
ATOM 760 O O . ARG A 1 95 ? 6.725 2.356 -3.328 1.00 95.31 95 ARG A O 1
ATOM 767 N N . PHE A 1 96 ? 6.673 0.109 -3.433 1.00 96.62 96 PHE A N 1
ATOM 768 C CA . PHE A 1 96 ? 6.494 -0.132 -2.011 1.00 96.62 96 PHE A CA 1
ATOM 769 C C . PHE A 1 96 ? 7.577 -1.063 -1.469 1.00 96.62 96 PHE A C 1
ATOM 771 O O . PHE A 1 96 ? 7.722 -2.190 -1.938 1.00 96.62 96 PHE A O 1
ATOM 778 N N . ASP A 1 97 ? 8.330 -0.594 -0.480 1.00 96.25 97 ASP A N 1
ATOM 779 C CA . ASP A 1 97 ? 9.416 -1.336 0.155 1.00 96.25 97 ASP A CA 1
ATOM 780 C C . ASP A 1 97 ? 8.959 -1.744 1.560 1.00 96.25 97 ASP A C 1
ATOM 782 O O . ASP A 1 97 ? 8.472 -0.898 2.313 1.00 96.25 97 ASP A O 1
ATOM 786 N N . PHE A 1 98 ? 9.126 -3.009 1.941 1.00 96.81 98 PHE A N 1
ATOM 787 C CA . PHE A 1 98 ? 8.649 -3.534 3.221 1.00 96.81 98 PHE A CA 1
ATOM 788 C C . PHE A 1 98 ? 9.585 -4.578 3.832 1.00 96.81 98 PHE A C 1
ATOM 790 O O . PHE A 1 98 ? 10.333 -5.257 3.131 1.00 96.81 98 PHE A O 1
ATOM 797 N N . SER A 1 99 ? 9.553 -4.710 5.157 1.00 96.00 99 SER A N 1
ATOM 798 C CA . SER A 1 99 ? 10.365 -5.681 5.889 1.00 96.00 99 SER A CA 1
ATOM 799 C C . SER A 1 99 ? 9.752 -7.077 5.811 1.00 96.00 99 SER A C 1
ATOM 801 O O . SER A 1 99 ? 8.634 -7.300 6.277 1.00 96.00 99 SER A O 1
ATOM 803 N N . HIS A 1 100 ? 10.499 -8.034 5.279 1.00 96.94 100 HIS A N 1
ATOM 804 C CA . HIS A 1 100 ? 10.159 -9.447 5.296 1.00 96.94 100 HIS A CA 1
ATOM 805 C C . HIS A 1 100 ? 11.444 -10.286 5.117 1.00 96.94 100 HIS A C 1
ATOM 807 O O . HIS A 1 100 ? 12.000 -10.309 4.016 1.00 96.94 100 HIS A O 1
ATOM 813 N N . PRO A 1 101 ? 11.949 -10.948 6.178 1.00 91.50 101 PRO A N 1
ATOM 814 C CA . PRO A 1 101 ? 13.231 -11.657 6.126 1.00 91.50 101 PRO A CA 1
ATOM 815 C C . PRO A 1 101 ? 13.182 -12.969 5.331 1.00 91.50 101 PRO A C 1
ATOM 817 O O . PRO A 1 101 ? 14.224 -13.421 4.870 1.00 91.50 101 PRO A O 1
ATOM 820 N N . GLY A 1 102 ? 12.000 -13.570 5.174 1.00 90.00 102 GLY A N 1
ATOM 821 C CA . GLY A 1 102 ? 11.820 -14.830 4.456 1.00 90.00 102 GLY A CA 1
ATOM 822 C C . GLY A 1 102 ? 11.677 -14.667 2.945 1.00 90.00 102 GLY A C 1
ATOM 823 O O . GLY A 1 102 ? 11.645 -13.557 2.400 1.00 90.00 102 GLY A O 1
ATOM 824 N N . ASP A 1 103 ? 11.564 -15.800 2.267 1.00 92.00 103 ASP A N 1
ATOM 825 C CA . ASP A 1 103 ? 11.093 -15.839 0.890 1.00 92.00 103 ASP A CA 1
ATOM 826 C C . ASP A 1 103 ? 9.577 -15.698 0.842 1.00 92.00 103 ASP A C 1
ATOM 828 O O . ASP A 1 103 ? 8.868 -16.073 1.776 1.00 92.00 103 ASP A O 1
ATOM 832 N N . ILE A 1 104 ? 9.090 -15.127 -0.257 1.00 95.94 104 ILE A N 1
ATOM 833 C CA . ILE A 1 104 ? 7.661 -14.983 -0.506 1.00 95.94 104 ILE A CA 1
ATOM 834 C C . ILE A 1 104 ? 7.325 -15.879 -1.684 1.00 95.94 104 ILE A C 1
ATOM 836 O O . ILE A 1 104 ? 7.903 -15.735 -2.763 1.00 95.94 104 ILE A O 1
ATOM 840 N N . THR A 1 105 ? 6.405 -16.812 -1.472 1.00 96.50 105 THR A N 1
ATOM 841 C CA . THR A 1 105 ? 5.979 -17.725 -2.526 1.00 96.50 105 THR A CA 1
ATOM 842 C C . THR A 1 105 ? 5.103 -17.003 -3.542 1.00 96.50 105 THR A C 1
ATOM 844 O O . THR A 1 105 ? 4.477 -15.974 -3.268 1.00 96.50 105 THR A O 1
ATOM 847 N N . TYR A 1 106 ? 5.024 -17.576 -4.738 1.00 95.38 106 TYR A N 1
ATOM 848 C CA . TYR A 1 106 ? 4.143 -17.073 -5.782 1.00 95.38 106 TYR A CA 1
ATOM 849 C C . TYR A 1 106 ? 2.671 -17.037 -5.337 1.00 95.38 106 TYR A C 1
ATOM 851 O O . TYR A 1 106 ? 1.986 -16.040 -5.564 1.00 95.38 106 TYR A O 1
ATOM 859 N N . ASP A 1 107 ? 2.210 -18.069 -4.626 1.00 97.44 107 ASP A N 1
ATOM 860 C CA . ASP A 1 107 ? 0.838 -18.138 -4.113 1.00 97.44 107 ASP A CA 1
ATOM 861 C C . ASP A 1 107 ? 0.555 -17.062 -3.063 1.00 97.44 107 ASP A C 1
ATOM 863 O O . ASP A 1 107 ? -0.529 -16.482 -3.052 1.00 97.44 107 ASP A O 1
ATOM 867 N N . GLN A 1 108 ? 1.535 -16.727 -2.219 1.00 98.31 108 GLN A N 1
ATOM 868 C CA . GLN A 1 108 ? 1.400 -15.627 -1.265 1.00 98.31 108 GLN A CA 1
ATOM 869 C C . GLN A 1 108 ? 1.262 -14.278 -1.975 1.00 98.31 108 GLN A C 1
ATOM 871 O O . GLN A 1 108 ? 0.399 -13.485 -1.605 1.00 98.31 108 GLN A O 1
ATOM 876 N N . ILE A 1 109 ? 2.062 -14.010 -3.011 1.00 97.75 109 ILE A N 1
ATOM 877 C CA . ILE A 1 109 ? 1.933 -12.771 -3.796 1.00 97.75 109 ILE A CA 1
ATOM 878 C C . ILE A 1 109 ? 0.598 -12.712 -4.532 1.00 97.75 109 ILE A C 1
ATOM 880 O O . ILE A 1 109 ? -0.062 -11.673 -4.501 1.00 97.75 109 ILE A O 1
ATOM 884 N N . LYS A 1 110 ? 0.156 -13.825 -5.123 1.00 98.19 110 LYS A N 1
ATOM 885 C CA . LYS A 1 110 ? -1.179 -13.922 -5.721 1.00 98.19 110 LYS A CA 1
ATOM 886 C C . LYS A 1 110 ? -2.284 -13.656 -4.708 1.00 98.19 110 LYS A C 1
ATOM 888 O O . LYS A 1 110 ? -3.219 -12.927 -5.018 1.00 98.19 110 LYS A O 1
ATOM 893 N N . ALA A 1 111 ? -2.176 -14.205 -3.501 1.00 98.69 111 ALA A N 1
ATOM 894 C CA . ALA A 1 111 ? -3.147 -13.973 -2.439 1.00 98.69 111 ALA A CA 1
ATOM 895 C C . ALA A 1 111 ? -3.174 -12.501 -1.999 1.00 98.69 111 ALA A C 1
ATOM 897 O O . ALA A 1 111 ? -4.250 -11.955 -1.769 1.00 98.69 111 ALA A O 1
ATOM 898 N N . VAL A 1 112 ? -2.014 -11.837 -1.930 1.00 98.75 112 VAL A N 1
ATOM 899 C CA . VAL A 1 112 ? -1.921 -10.397 -1.640 1.00 98.75 112 VAL A CA 1
ATOM 900 C C . VAL A 1 112 ? -2.624 -9.578 -2.723 1.00 98.75 112 VAL A C 1
ATOM 902 O O . VAL A 1 112 ? -3.476 -8.755 -2.396 1.00 98.75 112 VAL A O 1
ATOM 905 N N . GLU A 1 113 ? -2.311 -9.812 -3.999 1.00 98.69 113 GLU A N 1
ATOM 906 C CA . GLU A 1 113 ? -2.948 -9.112 -5.123 1.00 98.69 113 GLU A CA 1
ATOM 907 C C . GLU A 1 113 ? -4.463 -9.357 -5.165 1.00 98.69 113 GLU A C 1
ATOM 909 O O . GLU A 1 113 ? -5.247 -8.415 -5.296 1.00 98.69 113 GLU A O 1
ATOM 914 N N . ALA A 1 114 ? -4.889 -10.611 -4.999 1.00 98.75 114 ALA A N 1
ATOM 915 C CA . ALA A 1 114 ? -6.297 -10.987 -4.979 1.00 98.75 114 ALA A CA 1
ATOM 916 C C . ALA A 1 114 ? -7.050 -10.309 -3.829 1.00 98.75 114 ALA A C 1
ATOM 918 O O . ALA A 1 114 ? -8.153 -9.809 -4.039 1.00 98.75 114 ALA A O 1
ATOM 919 N N . LEU A 1 115 ? -6.450 -10.238 -2.639 1.00 98.75 115 LEU A N 1
ATOM 920 C CA . LEU A 1 115 ? -7.047 -9.588 -1.475 1.00 98.75 115 LEU A CA 1
ATOM 921 C C . LEU A 1 115 ? -7.192 -8.074 -1.678 1.00 98.75 115 LEU A C 1
ATOM 923 O O . LEU A 1 115 ? -8.238 -7.518 -1.347 1.00 98.75 115 LEU A O 1
ATOM 927 N N . VAL A 1 116 ? -6.193 -7.403 -2.262 1.00 98.75 116 VAL A N 1
ATOM 928 C CA . VAL A 1 116 ? -6.309 -5.975 -2.615 1.00 98.75 116 VAL A CA 1
ATOM 929 C C . VAL A 1 116 ? -7.470 -5.765 -3.589 1.00 98.75 116 VAL A C 1
ATOM 931 O O . VAL A 1 116 ? -8.339 -4.928 -3.340 1.00 98.75 116 VAL A O 1
ATOM 934 N N . ASN A 1 117 ? -7.541 -6.568 -4.652 1.00 98.75 117 ASN A N 1
ATOM 935 C CA . ASN A 1 117 ? -8.615 -6.480 -5.640 1.00 98.75 117 ASN A CA 1
ATOM 936 C C . ASN A 1 117 ? -9.994 -6.842 -5.076 1.00 98.75 117 ASN A C 1
ATOM 938 O O . ASN A 1 117 ? -10.988 -6.240 -5.473 1.00 98.75 117 ASN A O 1
ATOM 942 N N . GLU A 1 118 ? -10.085 -7.785 -4.138 1.00 98.56 118 GLU A N 1
ATOM 943 C CA . GLU A 1 118 ? -11.327 -8.078 -3.416 1.00 98.56 118 GLU A CA 1
ATOM 944 C C . GLU A 1 118 ? -11.834 -6.823 -2.695 1.00 98.56 118 GLU A C 1
ATOM 946 O O . GLU A 1 118 ? -13.010 -6.473 -2.818 1.00 98.56 118 GLU A O 1
ATOM 951 N N . LYS A 1 119 ? -10.951 -6.113 -1.979 1.00 98.56 119 LYS A N 1
ATOM 952 C CA . LYS A 1 119 ? -11.334 -4.893 -1.254 1.00 98.56 119 LYS A CA 1
ATOM 953 C C . LYS A 1 119 ? -11.721 -3.759 -2.193 1.00 98.56 119 LYS A C 1
ATOM 955 O O . LYS A 1 119 ? -12.681 -3.056 -1.898 1.00 98.56 119 LYS A O 1
ATOM 960 N N . ILE A 1 120 ? -11.044 -3.633 -3.333 1.00 98.50 120 ILE A N 1
ATOM 961 C CA . ILE A 1 120 ? -11.412 -2.674 -4.380 1.00 98.50 120 ILE A CA 1
ATOM 962 C C . ILE A 1 120 ? -12.806 -2.973 -4.947 1.00 98.50 120 ILE A C 1
ATOM 964 O O . ILE A 1 120 ? -13.655 -2.083 -5.009 1.00 98.50 120 ILE A O 1
ATOM 968 N N . LYS A 1 121 ? -13.084 -4.236 -5.295 1.00 98.31 121 LYS A N 1
ATOM 969 C CA . LYS A 1 121 ? -14.383 -4.669 -5.843 1.00 98.31 121 LYS A CA 1
ATOM 970 C C . LYS A 1 121 ? -15.547 -4.439 -4.881 1.00 98.31 121 LYS A C 1
ATOM 972 O O . LYS A 1 121 ? -16.662 -4.196 -5.332 1.00 98.31 121 LYS A O 1
ATOM 977 N N . LYS A 1 122 ? -15.293 -4.496 -3.572 1.00 98.19 122 LYS A N 1
ATOM 978 C CA . LYS A 1 122 ? -16.286 -4.215 -2.525 1.00 98.19 122 LYS A CA 1
ATOM 979 C C . LYS A 1 122 ? -16.663 -2.737 -2.399 1.00 98.19 122 LYS A C 1
ATOM 981 O O . LYS A 1 122 ? -17.601 -2.433 -1.669 1.00 98.19 122 LYS A O 1
ATOM 986 N N . ASP A 1 123 ? -15.967 -1.833 -3.089 1.00 98.25 123 ASP A N 1
ATOM 987 C CA . ASP A 1 123 ? -16.254 -0.396 -3.080 1.00 98.25 123 ASP A CA 1
ATOM 988 C C . ASP A 1 123 ? -16.322 0.189 -1.658 1.00 98.25 123 ASP A C 1
ATOM 990 O O . ASP A 1 123 ? -17.243 0.916 -1.290 1.00 98.25 123 ASP A O 1
ATOM 994 N N . LEU A 1 124 ? -15.352 -0.172 -0.821 1.00 98.44 124 LEU A N 1
ATOM 995 C CA . LEU A 1 124 ? -15.284 0.249 0.576 1.00 98.44 124 LEU A CA 1
ATOM 996 C C . LEU A 1 124 ? -14.997 1.756 0.710 1.00 98.44 124 LEU A C 1
ATOM 998 O O . LEU A 1 124 ? -14.179 2.279 -0.058 1.00 98.44 124 LEU A O 1
ATOM 1002 N N . PRO A 1 125 ? -15.603 2.448 1.694 1.00 97.88 125 PRO A N 1
ATOM 1003 C CA . PRO A 1 125 ? -15.313 3.849 1.972 1.00 97.88 125 PRO A CA 1
ATOM 1004 C C . PRO A 1 125 ? -13.921 4.017 2.590 1.00 97.88 125 PRO A C 1
ATOM 1006 O O . PRO A 1 125 ? -13.506 3.238 3.453 1.00 97.88 125 PRO A O 1
ATOM 1009 N N . VAL A 1 126 ? -13.228 5.079 2.190 1.00 98.25 126 VAL A N 1
ATOM 1010 C CA . VAL A 1 126 ? -11.967 5.521 2.787 1.00 98.25 126 VAL A CA 1
ATOM 1011 C C . VAL A 1 126 ? -12.272 6.717 3.680 1.00 98.25 126 VAL A C 1
ATOM 1013 O O . VAL A 1 126 ? -12.648 7.790 3.212 1.00 98.25 126 VAL A O 1
ATOM 1016 N N . GLN A 1 127 ? -12.147 6.528 4.988 1.00 97.19 127 GLN A N 1
ATOM 1017 C CA . GLN A 1 127 ? -12.519 7.538 5.974 1.00 97.19 127 GLN A CA 1
ATOM 1018 C C . GLN A 1 127 ? -11.278 8.229 6.521 1.00 97.19 127 GLN A C 1
ATOM 1020 O O . GLN A 1 127 ? -10.284 7.568 6.822 1.00 97.19 127 GLN A O 1
ATOM 1025 N N . LYS A 1 128 ? -11.354 9.552 6.676 1.00 96.69 128 LYS A N 1
ATOM 1026 C CA . LYS A 1 128 ? -10.334 10.369 7.333 1.00 96.69 128 LYS A CA 1
ATOM 1027 C C . LYS A 1 128 ? -10.859 10.824 8.688 1.00 96.69 128 LYS A C 1
ATOM 1029 O O . LYS A 1 128 ? -11.919 11.440 8.758 1.00 96.69 128 LYS A O 1
ATOM 1034 N N . GLN A 1 129 ? -10.078 10.608 9.737 1.00 95.44 129 GLN A N 1
ATOM 1035 C CA . GLN A 1 129 ? -10.321 11.179 11.056 1.00 95.44 129 GLN A CA 1
ATOM 1036 C C . GLN A 1 129 ? -9.095 11.964 11.515 1.00 95.44 129 GLN A C 1
ATOM 1038 O O . GLN A 1 129 ? -7.964 11.500 11.381 1.00 95.44 129 GLN A O 1
ATOM 1043 N N . GLU A 1 130 ? -9.314 13.153 12.066 1.00 95.00 130 GLU A N 1
ATOM 1044 C CA . GLU A 1 130 ? -8.272 13.900 12.768 1.00 95.00 130 GLU A CA 1
ATOM 1045 C C . GLU A 1 130 ? -8.386 13.639 14.267 1.00 95.00 130 GLU A C 1
ATOM 1047 O O . GLU A 1 130 ? -9.481 13.624 14.827 1.00 95.00 130 GLU A O 1
ATOM 1052 N N . MET A 1 131 ? -7.252 13.370 14.904 1.00 93.44 131 MET A N 1
ATOM 1053 C CA . MET A 1 131 ? -7.172 13.078 16.335 1.00 93.44 131 MET A CA 1
ATOM 1054 C C . MET A 1 131 ? -5.792 13.446 16.871 1.00 93.44 131 MET A C 1
ATOM 1056 O O . MET A 1 131 ? -4.872 13.749 16.098 1.00 93.44 131 MET A O 1
ATOM 1060 N N . SER A 1 132 ? -5.621 13.412 18.191 1.00 95.38 132 SER A N 1
ATOM 1061 C CA . SER A 1 132 ? -4.292 13.586 18.764 1.00 95.38 132 SER A CA 1
ATOM 1062 C C . SER A 1 132 ? -3.392 12.396 18.420 1.00 95.38 132 SER A C 1
ATOM 1064 O O . SER A 1 132 ? -3.837 11.255 18.287 1.00 95.38 132 SER A O 1
ATOM 1066 N N . ASN A 1 133 ? -2.089 12.642 18.301 1.00 90.31 133 ASN A N 1
ATOM 1067 C CA . ASN A 1 133 ? -1.117 11.585 18.016 1.00 90.31 133 ASN A CA 1
ATOM 1068 C C . ASN A 1 133 ? -1.127 10.488 19.094 1.00 90.31 133 ASN A C 1
ATOM 1070 O O . ASN A 1 133 ? -1.022 9.306 18.782 1.00 90.31 133 ASN A O 1
ATOM 1074 N N . LYS A 1 134 ? -1.357 10.880 20.354 1.00 90.88 134 LYS A N 1
ATOM 1075 C CA . LYS A 1 134 ? -1.479 9.954 21.483 1.00 90.88 134 LYS A CA 1
ATOM 1076 C C . LYS A 1 134 ? -2.670 9.004 21.322 1.00 90.88 134 LYS A C 1
ATOM 1078 O O . LYS A 1 134 ? -2.507 7.803 21.507 1.00 90.88 134 LYS A O 1
ATOM 1083 N N . GLU A 1 135 ? -3.846 9.521 20.968 1.00 91.75 135 GLU A N 1
ATOM 1084 C CA . GLU A 1 135 ? -5.038 8.693 20.718 1.00 91.75 135 GLU A CA 1
ATOM 1085 C C . GLU A 1 135 ? -4.835 7.775 19.510 1.00 91.75 135 GLU A C 1
ATOM 1087 O O . GLU A 1 135 ? -5.196 6.596 19.548 1.00 91.75 135 GLU A O 1
ATOM 1092 N N . ALA A 1 136 ? -4.200 8.289 18.453 1.00 91.81 136 ALA A N 1
ATOM 1093 C CA . ALA A 1 136 ? -3.879 7.503 17.271 1.00 91.81 136 ALA A CA 1
ATOM 1094 C C . ALA A 1 136 ? -2.996 6.299 17.632 1.00 91.81 136 ALA A C 1
ATOM 1096 O O . ALA A 1 136 ? -3.359 5.168 17.296 1.00 91.81 136 ALA A O 1
ATOM 1097 N N . ASP A 1 137 ? -1.907 6.523 18.375 1.00 88.69 137 ASP A N 1
ATOM 1098 C CA . ASP A 1 137 ? -1.002 5.469 18.853 1.00 88.69 137 ASP A CA 1
ATOM 1099 C C . ASP A 1 137 ? -1.726 4.431 19.722 1.00 88.69 137 ASP A C 1
ATOM 1101 O O . ASP A 1 137 ? -1.535 3.227 19.545 1.00 88.69 137 ASP A O 1
ATOM 1105 N N . GLN A 1 138 ? -2.613 4.876 20.616 1.00 90.69 138 GLN A N 1
ATOM 1106 C CA . GLN A 1 138 ? -3.416 3.988 21.464 1.00 90.69 138 GLN A CA 1
ATOM 1107 C C . GLN A 1 138 ? -4.416 3.142 20.668 1.00 90.69 138 GLN A C 1
ATOM 1109 O O . GLN A 1 138 ? -4.723 2.019 21.061 1.00 90.69 138 GLN A O 1
ATOM 1114 N N . SER A 1 139 ? -4.903 3.646 19.533 1.00 86.25 139 SER A N 1
ATOM 1115 C CA . SER A 1 139 ? -5.876 2.940 18.692 1.00 86.25 139 SER A CA 1
ATOM 1116 C C . SER A 1 139 ? -5.257 1.915 17.729 1.00 86.25 139 SER A C 1
ATOM 1118 O O . SER A 1 139 ? -5.965 1.367 16.880 1.00 86.25 139 SER A O 1
ATOM 1120 N N . GLY A 1 140 ? -3.948 1.652 17.849 1.00 85.94 140 GLY A N 1
ATOM 1121 C CA . GLY A 1 140 ? -3.249 0.583 17.129 1.00 85.94 140 GLY A CA 1
ATOM 1122 C C . GLY A 1 140 ? -3.030 0.847 15.638 1.00 85.94 140 GLY A C 1
ATOM 1123 O O . GLY A 1 140 ? -2.808 -0.097 14.878 1.00 85.94 140 GLY A O 1
ATOM 1124 N N . VAL A 1 141 ? -3.109 2.108 15.206 1.00 91.69 141 VAL A N 1
ATOM 1125 C CA . VAL A 1 141 ? -2.891 2.487 13.803 1.00 91.69 141 VAL A CA 1
ATOM 1126 C C . VAL A 1 141 ? -1.451 2.237 13.380 1.00 91.69 141 VAL A C 1
ATOM 1128 O O . VAL A 1 141 ? -0.506 2.419 14.155 1.00 91.69 141 VAL A O 1
ATOM 1131 N N . LEU A 1 142 ? -1.258 1.869 12.118 1.00 91.81 142 LEU A N 1
ATOM 1132 C CA . LEU A 1 142 ? 0.087 1.791 11.568 1.00 91.81 142 LEU A CA 1
ATOM 1133 C C . LEU A 1 142 ? 0.657 3.195 11.383 1.00 91.81 142 LEU A C 1
ATOM 1135 O O . LEU A 1 142 ? -0.047 4.156 11.075 1.00 91.81 142 LEU A O 1
ATOM 1139 N N . SER A 1 143 ? 1.961 3.297 11.593 1.00 87.94 143 SER A N 1
ATOM 1140 C CA . SER A 1 143 ? 2.730 4.520 11.401 1.00 87.94 143 SER A CA 1
ATOM 1141 C C . SER A 1 143 ? 3.849 4.243 10.417 1.00 87.94 143 SER A C 1
ATOM 1143 O O . SER A 1 143 ? 4.435 3.156 10.431 1.00 87.94 143 SER A O 1
ATOM 1145 N N . VAL A 1 144 ? 4.188 5.238 9.608 1.00 82.88 144 VAL A N 1
ATOM 1146 C CA . VAL A 1 144 ? 5.336 5.156 8.712 1.00 82.88 144 VAL A CA 1
ATOM 1147 C C . VAL A 1 144 ? 6.611 5.304 9.548 1.00 82.88 144 VAL A C 1
ATOM 1149 O O . VAL A 1 144 ? 6.752 6.286 10.286 1.00 82.88 144 VAL A O 1
ATOM 1152 N N . PRO A 1 145 ? 7.563 4.357 9.472 1.00 76.56 145 PRO A N 1
ATOM 1153 C CA . PRO A 1 145 ? 8.804 4.471 10.224 1.00 76.56 145 PRO A CA 1
ATOM 1154 C C . PRO A 1 145 ? 9.588 5.730 9.857 1.00 76.56 145 PRO A C 1
ATOM 1156 O O . PRO A 1 145 ? 9.623 6.139 8.699 1.00 76.56 145 PRO A O 1
ATOM 1159 N N . ARG A 1 146 ? 10.275 6.309 10.851 1.00 76.62 146 ARG A N 1
ATOM 1160 C CA . ARG A 1 146 ? 11.136 7.503 10.710 1.00 76.62 146 ARG A CA 1
ATOM 1161 C C . ARG A 1 146 ? 10.399 8.794 10.320 1.00 76.62 146 ARG A C 1
ATOM 1163 O O . ARG A 1 146 ? 11.056 9.797 10.060 1.00 76.62 146 ARG A O 1
ATOM 1170 N N . VAL A 1 147 ? 9.066 8.797 10.319 1.00 79.75 147 VAL A N 1
ATOM 1171 C CA . VAL A 1 147 ? 8.263 10.020 10.207 1.00 79.75 147 VAL A CA 1
ATOM 1172 C C . VAL A 1 147 ? 7.982 10.557 11.606 1.00 79.75 147 VAL A C 1
ATOM 1174 O O . VAL A 1 147 ? 7.488 9.833 12.471 1.00 79.75 147 VAL A O 1
ATOM 1177 N N . VAL A 1 148 ? 8.297 11.833 11.829 1.00 80.38 148 VAL A N 1
ATOM 1178 C CA . VAL A 1 148 ? 7.915 12.543 13.053 1.00 80.38 148 VAL A CA 1
ATOM 1179 C C . VAL A 1 148 ? 6.523 13.124 12.845 1.00 80.38 148 VAL A C 1
ATOM 1181 O O . VAL A 1 148 ? 6.303 13.930 11.943 1.00 80.38 148 VAL A O 1
ATOM 1184 N N . TYR A 1 149 ? 5.578 12.691 13.671 1.00 84.56 149 TYR A N 1
ATOM 1185 C CA . TYR A 1 149 ? 4.197 13.155 13.632 1.00 84.56 149 TYR A CA 1
ATOM 1186 C C . TYR A 1 149 ? 3.988 14.295 14.635 1.00 84.56 149 TYR A C 1
ATOM 1188 O O . TYR A 1 149 ? 4.500 14.242 15.754 1.00 84.56 149 TYR A O 1
ATOM 1196 N N . GLY A 1 150 ? 3.233 15.321 14.231 1.00 86.00 150 GLY A N 1
ATOM 1197 C CA . GLY A 1 150 ? 2.854 16.439 15.099 1.00 86.00 150 GLY A CA 1
ATOM 1198 C C . GLY A 1 150 ? 1.838 16.046 16.178 1.00 86.00 150 GLY A C 1
ATOM 1199 O O . GLY A 1 150 ? 1.481 14.880 16.314 1.00 86.00 150 GLY A O 1
ATOM 1200 N N . ALA A 1 151 ? 1.354 17.029 16.946 1.00 87.44 151 ALA A N 1
ATOM 1201 C CA . ALA A 1 151 ? 0.383 16.797 18.022 1.00 87.44 151 ALA A CA 1
ATOM 1202 C C . ALA A 1 151 ? -0.985 16.312 17.509 1.00 87.44 151 ALA A C 1
ATOM 1204 O O . ALA A 1 151 ? -1.606 15.458 18.139 1.00 87.44 151 ALA A O 1
ATOM 1205 N N . LEU A 1 152 ? -1.421 16.827 16.356 1.00 91.44 152 LEU A N 1
ATOM 1206 C CA . LEU A 1 152 ? -2.602 16.376 15.624 1.00 91.44 152 LEU A CA 1
ATOM 1207 C C . LEU A 1 152 ? -2.168 15.602 14.382 1.00 91.44 152 LEU A C 1
ATOM 1209 O O . LEU A 1 152 ? -1.238 16.003 13.677 1.00 91.44 152 LEU A O 1
ATOM 1213 N N . VAL A 1 153 ? -2.854 14.497 14.116 1.00 92.69 153 VAL A N 1
ATOM 1214 C CA . VAL A 1 153 ? -2.578 13.605 12.990 1.00 92.69 153 VAL A CA 1
ATOM 1215 C C . VAL A 1 153 ? -3.865 13.257 12.265 1.00 92.69 153 VAL A C 1
ATOM 1217 O O . VAL A 1 153 ? -4.939 13.192 12.861 1.00 92.69 153 VAL A O 1
ATOM 1220 N N . SER A 1 154 ? -3.745 12.995 10.968 1.00 94.56 154 SER A N 1
ATOM 1221 C CA . SER A 1 154 ? -4.810 12.374 10.192 1.00 94.56 154 SER A CA 1
ATOM 1222 C C . SER A 1 154 ? -4.613 10.861 10.177 1.00 94.56 154 SER A C 1
ATOM 1224 O O . SER A 1 154 ? -3.516 10.363 9.907 1.00 94.56 154 SER A O 1
ATOM 1226 N N . VAL A 1 155 ? -5.683 10.139 10.475 1.00 95.88 155 VAL A N 1
ATOM 1227 C CA . VAL A 1 155 ? -5.777 8.687 10.382 1.00 95.88 155 VAL A CA 1
ATOM 1228 C C . VAL A 1 155 ? -6.729 8.360 9.247 1.00 95.88 155 VAL A C 1
ATOM 1230 O O . VAL A 1 155 ? -7.869 8.824 9.244 1.00 95.88 155 VAL A O 1
ATOM 1233 N N . TYR A 1 156 ? -6.258 7.556 8.301 1.00 97.06 156 TYR A N 1
ATOM 1234 C CA . TYR A 1 156 ? -7.087 7.018 7.234 1.00 97.06 156 TYR A CA 1
ATOM 1235 C C . TYR A 1 156 ? -7.421 5.564 7.523 1.00 97.06 156 TYR A C 1
ATOM 1237 O O . TYR A 1 156 ? -6.531 4.791 7.881 1.00 97.06 156 TYR A O 1
ATOM 1245 N N . SER A 1 157 ? -8.687 5.194 7.352 1.00 97.31 157 SER A N 1
ATOM 1246 C CA . SER A 1 157 ? -9.164 3.826 7.536 1.00 97.31 157 SER A CA 1
ATOM 1247 C C . SER A 1 157 ? -10.010 3.343 6.369 1.00 97.31 157 SER A C 1
ATOM 1249 O O . SER A 1 157 ? -10.820 4.095 5.827 1.00 97.31 157 SER A O 1
ATOM 1251 N N . VAL A 1 158 ? -9.860 2.062 6.046 1.00 98.06 158 VAL A N 1
ATOM 1252 C CA . VAL A 1 158 ? -10.726 1.320 5.130 1.00 98.06 158 VAL A CA 1
ATOM 1253 C C . VAL A 1 158 ? -11.348 0.174 5.913 1.00 98.06 158 VAL A C 1
ATOM 1255 O O . VAL A 1 158 ? -10.628 -0.675 6.444 1.00 98.06 158 VAL A O 1
ATOM 1258 N N . THR A 1 159 ? -12.675 0.159 5.981 1.00 96.44 159 THR A N 1
ATOM 1259 C CA . THR A 1 159 ? -13.443 -0.793 6.794 1.00 96.44 159 THR A CA 1
ATOM 1260 C C . THR A 1 159 ? -14.360 -1.619 5.897 1.00 96.44 159 THR A C 1
ATOM 1262 O O . THR A 1 159 ? -15.013 -1.075 5.009 1.00 96.44 159 THR A O 1
ATOM 1265 N N . ASP A 1 160 ? -14.391 -2.929 6.127 1.00 94.56 160 ASP A N 1
ATOM 1266 C CA . ASP A 1 160 ? -15.248 -3.918 5.469 1.00 94.56 160 ASP A CA 1
ATOM 1267 C C . ASP A 1 160 ? -16.264 -4.431 6.503 1.00 94.56 160 ASP A C 1
ATOM 1269 O O . ASP A 1 160 ? -15.948 -5.291 7.329 1.00 94.56 160 ASP A O 1
ATOM 1273 N N . GLY A 1 161 ? -17.453 -3.820 6.534 1.00 92.38 161 GLY A N 1
ATOM 1274 C CA . GLY A 1 161 ? -18.423 -4.024 7.616 1.00 92.38 161 GLY A CA 1
ATOM 1275 C C . GLY A 1 161 ? -17.877 -3.529 8.959 1.00 92.38 161 GLY A C 1
ATOM 1276 O O . GLY A 1 161 ? -17.497 -2.367 9.075 1.00 92.38 161 GLY A O 1
ATOM 1277 N N . ASP A 1 162 ? -17.797 -4.418 9.949 1.00 92.69 162 ASP A N 1
ATOM 1278 C CA . ASP A 1 162 ? -17.232 -4.128 11.278 1.00 92.69 162 ASP A CA 1
ATOM 1279 C C . ASP A 1 162 ? -15.712 -4.364 11.357 1.00 92.69 162 ASP A C 1
ATOM 1281 O O . ASP A 1 162 ? -15.082 -4.148 12.395 1.00 92.69 162 ASP A O 1
ATOM 1285 N N . ILE A 1 163 ? -15.095 -4.827 10.264 1.00 93.81 163 ILE A N 1
ATOM 1286 C CA . ILE A 1 163 ? -13.682 -5.202 10.231 1.00 93.81 163 ILE A CA 1
ATOM 1287 C C . ILE A 1 163 ? -12.865 -4.069 9.619 1.00 93.81 163 ILE A C 1
ATOM 1289 O O . ILE A 1 163 ? -12.983 -3.747 8.438 1.00 93.81 163 ILE A O 1
ATOM 1293 N N . VAL A 1 164 ? -11.960 -3.497 10.409 1.00 95.56 164 VAL A N 1
ATOM 1294 C CA . VAL A 1 164 ? -10.973 -2.534 9.912 1.00 95.56 164 VAL A CA 1
ATOM 1295 C C . VAL A 1 164 ? -9.902 -3.282 9.120 1.00 95.56 164 VAL A C 1
ATOM 1297 O O . VAL A 1 164 ? -9.091 -4.007 9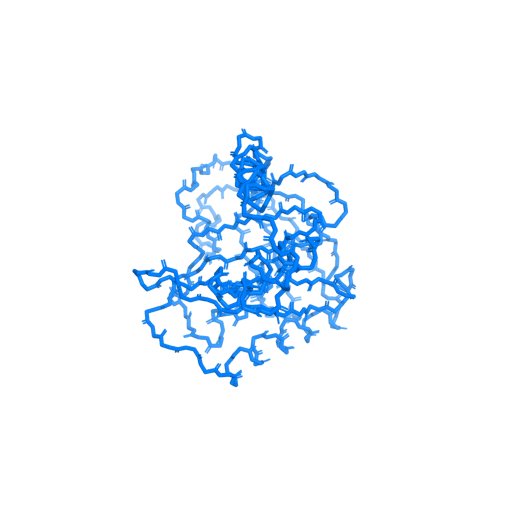.695 1.00 95.56 164 VAL A O 1
ATOM 1300 N N . PHE A 1 165 ? -9.891 -3.101 7.800 1.00 97.50 165 PHE A N 1
ATOM 1301 C CA . PH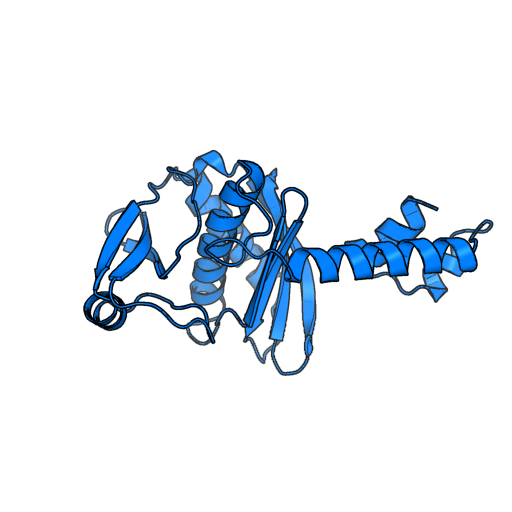E A 1 165 ? -8.920 -3.739 6.913 1.00 97.50 165 PHE A CA 1
ATOM 1302 C C . PHE A 1 165 ? -7.582 -2.993 6.910 1.00 97.50 165 PHE A C 1
ATOM 1304 O O . PHE A 1 165 ? -6.529 -3.595 7.103 1.00 97.50 165 PHE A O 1
ATOM 1311 N N . SER A 1 166 ? -7.623 -1.670 6.738 1.00 97.31 166 SER A N 1
ATOM 1312 C CA . SER A 1 166 ? -6.447 -0.795 6.802 1.00 97.31 166 SER A CA 1
ATOM 1313 C C . SER A 1 166 ? -6.731 0.384 7.725 1.00 97.31 166 SER A C 1
ATOM 1315 O O . SER A 1 166 ? -7.848 0.905 7.734 1.00 97.31 166 SER A O 1
ATOM 1317 N N . LYS A 1 167 ? -5.736 0.793 8.520 1.00 96.19 167 LYS A N 1
ATOM 1318 C CA . LYS A 1 167 ? -5.811 1.968 9.397 1.00 96.19 167 LYS A CA 1
ATOM 1319 C C . LYS A 1 167 ? -4.420 2.527 9.670 1.00 96.19 167 LYS A C 1
ATOM 1321 O O . LYS A 1 167 ? -3.629 1.905 10.384 1.00 96.19 167 LYS A O 1
ATOM 1326 N N . GLU A 1 168 ? -4.122 3.695 9.114 1.00 95.31 168 GLU A N 1
ATOM 1327 C CA . GLU A 1 168 ? -2.763 4.247 9.094 1.00 95.31 168 GLU A CA 1
ATOM 1328 C C . GLU A 1 168 ? -2.748 5.756 9.363 1.00 95.31 168 GLU A C 1
ATOM 1330 O O . GLU A 1 168 ? -3.618 6.495 8.895 1.00 95.31 168 GLU A O 1
ATOM 1335 N N . LYS A 1 169 ? -1.730 6.231 10.091 1.00 94.25 169 LYS A N 1
ATOM 1336 C CA . LYS A 1 169 ? -1.413 7.661 10.195 1.00 94.25 169 LYS A CA 1
ATOM 1337 C C . LYS A 1 169 ? -0.798 8.139 8.888 1.00 94.25 169 LYS A C 1
ATOM 1339 O O . LYS A 1 169 ? 0.372 7.855 8.613 1.00 94.25 169 LYS A O 1
ATOM 1344 N N . CYS A 1 170 ? -1.548 8.932 8.133 1.00 92.75 170 CYS A N 1
ATOM 1345 C CA . CYS A 1 170 ? -1.082 9.470 6.866 1.00 92.75 170 CYS A CA 1
ATOM 1346 C C . CYS A 1 170 ? -1.578 10.895 6.622 1.00 92.75 170 CYS A C 1
ATOM 1348 O O . CYS A 1 170 ? -2.718 11.228 6.918 1.00 92.75 170 CYS A O 1
ATOM 1350 N N . GLY A 1 171 ? -0.700 11.748 6.088 1.00 88.62 171 GLY A N 1
ATOM 1351 C CA . GLY A 1 171 ? -1.005 13.151 5.791 1.00 88.62 171 GLY A CA 1
ATOM 1352 C C . GLY A 1 171 ? -1.297 13.444 4.318 1.00 88.62 171 GLY A C 1
ATOM 1353 O O . GLY A 1 171 ? -1.583 14.595 3.993 1.00 88.62 171 GLY A O 1
ATOM 1354 N N . GLY A 1 172 ? -1.160 12.454 3.432 1.00 89.06 172 GLY A N 1
ATOM 1355 C CA . GLY A 1 172 ? -1.401 12.628 1.999 1.00 89.06 172 GLY A CA 1
ATOM 1356 C C . GLY A 1 172 ? -2.888 12.530 1.619 1.00 89.06 172 GLY A C 1
ATOM 1357 O O . GLY A 1 172 ? -3.707 12.103 2.437 1.00 89.06 172 GLY A O 1
ATOM 1358 N N . PRO A 1 173 ? -3.252 12.952 0.396 1.00 93.75 173 PRO A N 1
ATOM 1359 C CA . PRO A 1 173 ? -4.583 12.751 -0.171 1.00 93.75 173 PRO A CA 1
ATOM 1360 C C . PRO A 1 173 ? -4.882 11.268 -0.411 1.00 93.75 173 PRO A C 1
ATOM 1362 O O . PRO A 1 173 ? -3.979 10.489 -0.703 1.00 93.75 173 PRO A O 1
ATOM 1365 N N . HIS A 1 174 ? -6.156 10.899 -0.344 1.00 96.94 174 HIS A N 1
ATOM 1366 C CA . HIS A 1 174 ? -6.656 9.562 -0.655 1.00 96.94 174 HIS A CA 1
ATOM 1367 C C . HIS A 1 174 ? -7.943 9.668 -1.472 1.00 96.94 174 HIS A C 1
ATOM 1369 O O . HIS A 1 174 ? -8.659 10.665 -1.363 1.00 96.94 174 HIS A O 1
ATOM 1375 N N . VAL A 1 175 ? -8.244 8.634 -2.263 1.00 97.62 175 VAL A N 1
ATOM 1376 C CA . VAL A 1 175 ? -9.577 8.484 -2.875 1.00 97.62 175 VAL A CA 1
ATOM 1377 C C . VAL A 1 175 ? -10.650 8.334 -1.801 1.00 97.62 175 VAL A C 1
ATOM 1379 O O . VAL A 1 175 ? -10.342 7.930 -0.680 1.00 97.62 175 VAL A O 1
ATOM 1382 N N . SER A 1 176 ? -11.903 8.626 -2.142 1.00 97.69 176 SER A N 1
ATOM 1383 C CA . SER A 1 176 ? -13.027 8.522 -1.204 1.00 97.69 176 SER A CA 1
ATOM 1384 C C . SER A 1 176 ? -13.552 7.092 -1.072 1.00 97.69 176 SER A C 1
ATOM 1386 O O . SER A 1 176 ? -14.042 6.695 -0.012 1.00 97.69 176 SER A O 1
ATOM 1388 N N . ARG A 1 177 ? -13.424 6.294 -2.135 1.00 98.31 177 ARG A N 1
ATOM 1389 C CA . ARG A 1 177 ? -13.848 4.898 -2.191 1.00 98.31 177 ARG A CA 1
ATOM 1390 C C . ARG A 1 177 ? -12.839 4.039 -2.932 1.00 98.31 177 ARG A C 1
ATOM 1392 O O . ARG A 1 177 ? -12.220 4.455 -3.907 1.00 98.31 177 ARG A O 1
ATOM 1399 N N . THR A 1 178 ? -12.700 2.796 -2.492 1.00 98.56 178 THR A N 1
ATOM 1400 C CA . THR A 1 178 ? -11.715 1.864 -3.060 1.00 98.56 178 THR A CA 1
ATOM 1401 C C . THR A 1 178 ? -12.004 1.473 -4.511 1.00 98.56 178 THR A C 1
ATOM 1403 O O . THR A 1 178 ? -11.054 1.181 -5.230 1.00 98.56 178 THR A O 1
ATOM 1406 N N . ARG A 1 179 ? -13.257 1.540 -4.991 1.00 97.94 179 ARG A N 1
ATOM 1407 C CA . ARG A 1 179 ? -13.593 1.249 -6.399 1.00 97.94 179 ARG A CA 1
ATOM 1408 C C . ARG A 1 179 ? -12.985 2.242 -7.388 1.00 97.94 179 ARG A C 1
ATOM 1410 O O . ARG A 1 179 ? -12.782 1.894 -8.545 1.00 97.94 179 ARG A O 1
ATOM 1417 N N . GLU A 1 180 ? -12.646 3.450 -6.938 1.00 97.94 180 GLU A N 1
ATOM 1418 C CA . GLU A 1 180 ? -11.963 4.459 -7.761 1.00 97.94 180 GLU A CA 1
ATOM 1419 C C . GLU A 1 180 ? -10.574 3.994 -8.239 1.00 97.94 180 GLU A C 1
ATOM 1421 O O . GLU A 1 180 ? -10.006 4.594 -9.152 1.00 97.94 180 GLU A O 1
ATOM 1426 N N . LEU A 1 181 ? -10.022 2.938 -7.627 1.00 97.69 181 LEU A N 1
ATOM 1427 C CA . LEU A 1 181 ? -8.706 2.397 -7.952 1.00 97.69 181 LEU A CA 1
ATOM 1428 C C . LEU A 1 181 ? -8.677 1.548 -9.231 1.00 97.69 181 LEU A C 1
ATOM 1430 O O . LEU A 1 181 ? -7.592 1.363 -9.765 1.00 97.69 181 LEU A O 1
ATOM 1434 N N . GLY A 1 182 ? -9.815 1.052 -9.729 1.00 96.81 182 GLY A N 1
ATOM 1435 C CA . GLY A 1 182 ? -9.832 0.133 -10.876 1.00 96.81 182 GLY A CA 1
ATOM 1436 C C . GLY A 1 182 ? -9.338 -1.266 -10.499 1.00 96.81 182 GLY A C 1
ATOM 1437 O O . GLY A 1 182 ? -9.825 -1.854 -9.535 1.00 96.81 182 GLY A O 1
ATOM 1438 N N . GLU A 1 183 ? -8.390 -1.820 -11.244 1.00 97.62 183 GLU A N 1
ATOM 1439 C CA . GLU A 1 183 ? -7.752 -3.105 -10.949 1.00 97.62 183 GLU A CA 1
ATOM 1440 C C . GLU A 1 183 ? -6.309 -2.906 -10.475 1.00 97.62 183 GLU A C 1
ATOM 1442 O O . GLU A 1 183 ? -5.533 -2.167 -11.069 1.00 97.62 183 GLU A O 1
ATOM 1447 N N . PHE A 1 184 ? -5.916 -3.581 -9.398 1.00 98.44 184 PHE A N 1
ATOM 1448 C CA . PHE A 1 184 ? -4.556 -3.531 -8.872 1.00 98.44 184 PHE A CA 1
ATOM 1449 C C . PHE A 1 184 ? -3.721 -4.702 -9.385 1.00 98.44 184 PHE A C 1
ATOM 1451 O O . PHE A 1 184 ? -4.119 -5.857 -9.239 1.00 98.44 184 PHE A O 1
ATOM 1458 N N . LYS A 1 185 ? -2.524 -4.422 -9.908 1.00 97.88 185 LYS A N 1
ATOM 1459 C CA . LYS A 1 185 ? -1.619 -5.458 -10.416 1.00 97.88 185 LYS A CA 1
ATOM 1460 C C . LYS A 1 185 ? -0.192 -5.279 -9.924 1.00 97.88 185 LYS A C 1
ATOM 1462 O O . LYS A 1 185 ? 0.422 -4.229 -10.117 1.00 97.88 185 LYS A O 1
ATOM 1467 N N . ILE A 1 186 ? 0.368 -6.330 -9.338 1.00 97.50 186 ILE A N 1
ATOM 1468 C CA . ILE A 1 186 ? 1.776 -6.434 -8.971 1.00 97.50 186 ILE A CA 1
ATOM 1469 C C . ILE A 1 186 ? 2.569 -6.771 -10.233 1.00 97.50 186 ILE A C 1
ATOM 1471 O O . ILE A 1 186 ? 2.403 -7.819 -10.850 1.00 97.50 186 ILE A O 1
ATOM 1475 N N . VAL A 1 187 ? 3.464 -5.865 -10.616 1.00 95.94 187 VAL A N 1
ATOM 1476 C CA . VAL A 1 187 ? 4.315 -6.011 -11.805 1.00 95.94 187 VAL A CA 1
ATOM 1477 C C . VAL A 1 187 ? 5.615 -6.722 -11.456 1.00 95.94 187 VAL A C 1
ATOM 1479 O O . VAL A 1 187 ? 6.144 -7.489 -12.257 1.00 95.94 187 VAL A O 1
ATOM 1482 N N . LYS A 1 188 ? 6.161 -6.451 -10.267 1.00 95.44 188 LYS A N 1
ATOM 1483 C CA . LYS A 1 188 ? 7.461 -6.987 -9.866 1.00 95.44 188 LYS A CA 1
ATOM 1484 C C . LYS A 1 188 ? 7.572 -7.136 -8.356 1.00 95.44 188 LYS A C 1
ATOM 1486 O O . LYS A 1 188 ? 7.179 -6.227 -7.628 1.00 95.44 188 LYS A O 1
ATOM 1491 N N . LEU A 1 189 ? 8.176 -8.239 -7.916 1.00 96.06 189 LEU A N 1
ATOM 1492 C CA . LEU A 1 189 ? 8.682 -8.441 -6.560 1.00 96.06 189 LEU A CA 1
ATOM 1493 C C . LEU A 1 189 ? 10.206 -8.587 -6.618 1.00 96.06 189 LEU A C 1
ATOM 1495 O O . LEU A 1 189 ? 10.725 -9.383 -7.394 1.00 96.06 189 LEU A O 1
ATOM 1499 N N . GLU A 1 190 ? 10.921 -7.844 -5.780 1.00 94.19 190 GLU A N 1
ATOM 1500 C CA . GLU A 1 190 ? 12.383 -7.860 -5.709 1.00 94.19 190 GLU A CA 1
ATOM 1501 C C . GLU A 1 190 ? 12.843 -7.963 -4.250 1.00 94.19 190 GLU A C 1
ATOM 1503 O O . GLU A 1 190 ? 12.226 -7.396 -3.347 1.00 94.19 190 GLU A O 1
ATOM 1508 N N . SER A 1 191 ? 13.956 -8.655 -4.005 1.00 93.56 191 SER A N 1
ATOM 1509 C CA . SER A 1 191 ? 14.679 -8.572 -2.732 1.00 93.56 191 SER A CA 1
ATOM 1510 C C . SER A 1 191 ? 15.737 -7.480 -2.856 1.00 93.56 191 SER A C 1
ATOM 1512 O O . SER A 1 191 ? 16.562 -7.542 -3.763 1.00 93.56 191 SER A O 1
ATOM 1514 N N . ILE A 1 192 ? 15.725 -6.482 -1.969 1.00 91.19 192 ILE A N 1
ATOM 1515 C CA . ILE A 1 192 ? 16.665 -5.345 -2.029 1.00 91.19 192 ILE A CA 1
ATOM 1516 C C . ILE A 1 192 ? 17.696 -5.360 -0.887 1.00 91.19 192 ILE A C 1
ATOM 1518 O O . ILE A 1 192 ? 18.364 -4.360 -0.636 1.00 91.19 192 ILE A O 1
ATOM 1522 N N . GLY A 1 193 ? 17.842 -6.511 -0.217 1.00 86.81 193 GLY A N 1
ATOM 1523 C CA . GLY A 1 193 ? 18.814 -6.749 0.854 1.00 86.81 193 GLY A CA 1
ATOM 1524 C C . GLY A 1 193 ? 18.280 -6.474 2.265 1.00 86.81 193 GLY A C 1
ATOM 1525 O O . GLY A 1 193 ? 17.227 -5.869 2.442 1.00 86.81 193 GLY A O 1
ATOM 1526 N N . GLN A 1 194 ? 19.006 -6.959 3.282 1.00 87.81 194 GLN A N 1
ATOM 1527 C CA . GLN A 1 194 ? 18.726 -6.741 4.718 1.00 87.81 194 GLN A CA 1
ATOM 1528 C C . GLN A 1 194 ? 17.300 -7.125 5.170 1.00 87.81 194 GLN A C 1
ATOM 1530 O O . GLN A 1 194 ? 16.712 -6.478 6.035 1.00 87.81 194 GLN A O 1
ATOM 1535 N N . GLY A 1 195 ? 16.721 -8.171 4.571 1.00 92.62 195 GLY A N 1
ATOM 1536 C CA . GLY A 1 195 ? 15.348 -8.589 4.872 1.00 92.62 195 GLY A CA 1
ATOM 1537 C C . GLY A 1 195 ? 14.286 -7.590 4.405 1.00 92.62 195 GLY A C 1
ATOM 1538 O O . GLY A 1 195 ? 13.202 -7.541 4.982 1.00 92.62 195 GLY A O 1
ATOM 1539 N N . ILE A 1 196 ? 14.589 -6.775 3.390 1.00 95.69 196 ILE A N 1
ATOM 1540 C CA . ILE A 1 196 ? 13.650 -5.846 2.760 1.00 95.69 196 ILE A CA 1
ATOM 1541 C C . ILE A 1 196 ? 13.275 -6.372 1.374 1.00 95.69 196 ILE A C 1
ATOM 1543 O O . ILE A 1 196 ? 14.132 -6.739 0.563 1.00 95.69 196 ILE A O 1
ATOM 1547 N N . LYS A 1 197 ? 11.975 -6.375 1.094 1.00 97.44 197 LYS A N 1
ATOM 1548 C CA . LYS A 1 197 ? 11.392 -6.705 -0.204 1.00 97.44 197 LYS A CA 1
ATOM 1549 C C . LYS A 1 197 ? 10.778 -5.449 -0.820 1.00 97.44 197 LYS A C 1
ATOM 1551 O O . LYS A 1 197 ? 10.400 -4.518 -0.109 1.00 97.44 197 LYS A O 1
ATOM 1556 N N . ARG A 1 198 ? 10.685 -5.420 -2.144 1.00 97.31 198 ARG A N 1
ATOM 1557 C CA . ARG A 1 198 ? 10.129 -4.320 -2.933 1.00 97.31 198 ARG A CA 1
ATOM 1558 C C . ARG A 1 198 ? 9.073 -4.851 -3.880 1.00 97.31 198 ARG A C 1
ATOM 1560 O O . ARG A 1 198 ? 9.343 -5.780 -4.631 1.00 97.31 198 ARG A O 1
ATOM 1567 N N . ILE A 1 199 ? 7.915 -4.209 -3.885 1.00 97.88 199 ILE A N 1
ATOM 1568 C CA . ILE A 1 199 ? 6.867 -4.410 -4.878 1.00 97.88 199 ILE A CA 1
ATOM 1569 C C . ILE A 1 199 ? 6.787 -3.178 -5.775 1.00 97.88 199 ILE A C 1
ATOM 1571 O O . ILE A 1 199 ? 6.763 -2.044 -5.290 1.00 97.88 199 ILE A O 1
ATOM 1575 N N . LYS A 1 200 ? 6.729 -3.406 -7.086 1.00 96.88 200 LYS A N 1
ATOM 1576 C CA . LYS A 1 200 ?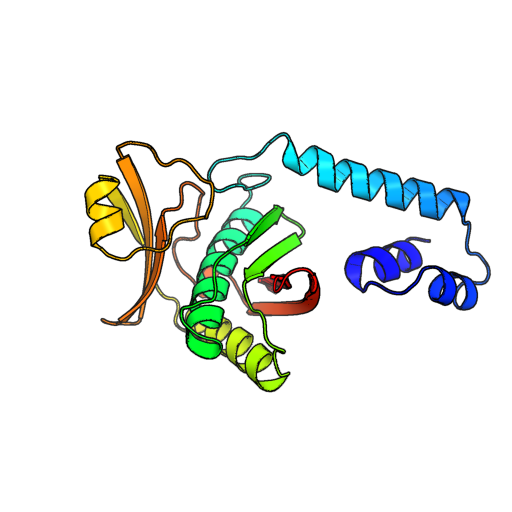 6.244 -2.430 -8.066 1.00 96.88 200 LYS A CA 1
ATOM 1577 C C . LYS A 1 200 ? 4.859 -2.867 -8.522 1.00 96.88 200 LYS A C 1
ATOM 1579 O O . LYS A 1 200 ? 4.667 -4.046 -8.825 1.00 96.88 200 LYS A O 1
ATOM 1584 N N . ALA A 1 201 ? 3.919 -1.935 -8.577 1.00 96.12 201 ALA A N 1
ATOM 1585 C CA . ALA A 1 201 ? 2.541 -2.211 -8.962 1.00 96.12 201 ALA A CA 1
ATOM 1586 C C . ALA A 1 201 ? 1.965 -1.088 -9.829 1.00 96.12 201 ALA A C 1
ATOM 1588 O O . ALA A 1 201 ? 2.511 0.017 -9.862 1.00 96.12 201 ALA A O 1
ATOM 1589 N N . VAL A 1 202 ? 0.871 -1.395 -10.520 1.00 96.31 202 VAL A N 1
ATOM 1590 C CA . VAL A 1 202 ? 0.100 -0.463 -11.349 1.00 96.31 202 VAL A CA 1
ATOM 1591 C C . VAL A 1 202 ? -1.394 -0.606 -11.062 1.00 96.31 202 VAL A C 1
ATOM 1593 O O . VAL A 1 202 ? -1.830 -1.619 -10.509 1.00 96.31 202 VAL A O 1
ATOM 1596 N N . LEU A 1 203 ? -2.152 0.424 -11.428 1.00 96.25 203 LEU A N 1
ATOM 1597 C CA . LEU A 1 203 ? -3.609 0.404 -11.471 1.00 96.25 203 LEU A CA 1
ATOM 1598 C C . LEU A 1 203 ? -4.037 0.366 -12.941 1.00 96.25 203 LEU A C 1
ATOM 1600 O O . LEU A 1 203 ? -3.453 1.094 -13.749 1.00 96.25 203 LEU A O 1
ATOM 1604 N N . VAL A 1 204 ? -4.992 -0.501 -13.270 1.00 90.56 204 VAL A N 1
ATOM 1605 C CA . VAL A 1 204 ? -5.493 -0.769 -14.630 1.00 90.56 204 VAL A CA 1
ATOM 1606 C C . VAL A 1 204 ? -6.981 -0.457 -14.716 1.00 90.56 204 VAL A C 1
ATOM 1608 O O . VAL A 1 204 ? -7.697 -0.702 -13.717 1.00 90.56 204 VAL A O 1
#

pLDDT: mean 88.73, std 11.4, range [44.69, 98.75]

Secondary structure (DSSP, 8-state):
-HHHHHIIIII---HHHHHHH-TT--HHHHHHHHHHHHHHHHHTTTS--GGG-S---HHHHHHHHHHHHHHHHHHHHH-TT--EEEEEE-SS-EEEEEE--S---HHHHHHHHHHHHHHHHTT-BEEEEEEEHHHHHHTT-B--TTPPP-SEEEEEEEEETTEEEEEEE--S---SBGGGG--EEEEEEEEEETTEEEEEEEE-